Protein AF-A0A4Y2KU44-F1 (afdb_monomer_lite)

Structure (mmCIF, N/CA/C/O backbone):
data_AF-A0A4Y2KU44-F1
#
_entry.id   AF-A0A4Y2KU44-F1
#
loop_
_atom_site.group_PDB
_atom_site.id
_atom_site.type_symbol
_atom_site.label_atom_id
_atom_site.label_alt_id
_atom_site.label_comp_id
_atom_site.label_asym_id
_atom_site.label_entity_id
_atom_site.label_seq_id
_atom_site.pdbx_PDB_ins_code
_atom_site.Cartn_x
_atom_site.Cartn_y
_atom_site.Cartn_z
_atom_site.occupancy
_atom_site.B_iso_or_equiv
_atom_site.auth_seq_id
_atom_site.auth_comp_id
_atom_site.auth_asym_id
_atom_site.auth_atom_id
_atom_site.pdbx_PDB_model_num
ATOM 1 N N . MET A 1 1 ? -18.370 -4.868 35.406 1.00 41.78 1 MET A N 1
ATOM 2 C CA . MET A 1 1 ? -18.413 -5.218 33.966 1.00 41.78 1 MET A CA 1
ATOM 3 C C . MET A 1 1 ? -17.456 -4.402 33.071 1.00 41.78 1 MET A C 1
ATOM 5 O O . MET A 1 1 ? -17.444 -4.642 31.876 1.00 41.78 1 MET A O 1
ATOM 9 N N . ASN A 1 2 ? -16.572 -3.536 33.600 1.00 46.88 2 ASN A N 1
ATOM 10 C CA . ASN A 1 2 ? -15.714 -2.650 32.776 1.00 46.88 2 ASN A CA 1
ATOM 11 C C . ASN A 1 2 ? -14.265 -3.137 32.549 1.00 46.88 2 ASN A C 1
ATOM 13 O O . ASN A 1 2 ? -13.507 -2.497 31.827 1.00 46.88 2 ASN A O 1
ATOM 17 N N . LEU A 1 3 ? -13.860 -4.256 33.160 1.00 45.66 3 LEU A N 1
ATOM 18 C CA . LEU A 1 3 ? -12.485 -4.776 33.071 1.00 45.66 3 LEU A CA 1
ATOM 19 C C . LEU A 1 3 ? -12.209 -5.557 31.773 1.00 45.66 3 LEU A C 1
ATOM 21 O O . LEU A 1 3 ? -11.086 -5.539 31.280 1.00 45.66 3 LEU A O 1
ATOM 25 N N . SER A 1 4 ? -13.216 -6.218 31.195 1.00 46.31 4 SER A N 1
ATOM 26 C CA . SER A 1 4 ? -13.088 -6.925 29.910 1.00 46.31 4 SER A CA 1
ATOM 27 C C . SER A 1 4 ? -13.055 -5.961 28.720 1.00 46.31 4 SER A C 1
ATOM 29 O O . SER A 1 4 ? -12.270 -6.161 27.797 1.00 46.31 4 SER A O 1
ATOM 31 N N . LEU A 1 5 ? -13.851 -4.888 28.783 1.00 50.25 5 LEU A N 1
ATOM 32 C CA . LEU A 1 5 ? -13.902 -3.808 27.792 1.00 50.25 5 LEU A CA 1
ATOM 33 C C . LEU A 1 5 ? -12.606 -2.984 27.750 1.00 50.25 5 LEU A C 1
ATOM 35 O O . LEU A 1 5 ? -12.136 -2.646 26.668 1.00 50.25 5 LEU A O 1
ATOM 39 N N . SER A 1 6 ? -11.979 -2.702 28.901 1.00 55.62 6 SER A N 1
ATOM 40 C CA . SER A 1 6 ? -10.688 -2.001 28.911 1.00 55.62 6 SER A CA 1
ATOM 41 C C . SER A 1 6 ? -9.562 -2.883 28.370 1.00 55.62 6 SER A C 1
ATOM 43 O O . SER A 1 6 ? -8.733 -2.402 27.603 1.00 55.62 6 SER A O 1
ATOM 45 N N . ARG A 1 7 ? -9.555 -4.180 28.700 1.00 58.56 7 ARG A N 1
ATOM 46 C CA . ARG A 1 7 ? -8.535 -5.127 28.232 1.00 58.56 7 ARG A CA 1
ATOM 47 C C . ARG A 1 7 ? -8.616 -5.382 26.723 1.00 58.56 7 ARG A C 1
ATOM 49 O O . ARG A 1 7 ? -7.588 -5.298 26.059 1.00 58.56 7 ARG A O 1
ATOM 56 N N . SER A 1 8 ? -9.815 -5.571 26.164 1.00 60.41 8 SER A N 1
ATOM 57 C CA . SER A 1 8 ? -10.003 -5.731 24.711 1.00 60.41 8 SER A CA 1
ATOM 58 C C . SER A 1 8 ? -9.652 -4.461 23.921 1.00 60.41 8 SER A C 1
ATOM 60 O O . SER A 1 8 ? -9.054 -4.532 22.843 1.00 60.41 8 SER A O 1
ATOM 62 N N . GLN A 1 9 ? -9.957 -3.284 24.474 1.00 60.84 9 GLN A N 1
ATOM 63 C CA . GLN A 1 9 ? -9.602 -1.998 23.874 1.00 60.84 9 GLN A CA 1
ATOM 64 C C . GLN A 1 9 ? -8.086 -1.730 23.948 1.00 60.84 9 GLN A C 1
ATOM 66 O O . GLN A 1 9 ? -7.498 -1.239 22.982 1.00 60.84 9 GLN A O 1
ATOM 71 N N . ILE A 1 10 ? -7.421 -2.108 25.047 1.00 62.66 10 ILE A N 1
ATOM 72 C CA . ILE A 1 10 ? -5.958 -2.043 25.189 1.00 62.66 10 ILE A CA 1
ATOM 73 C C . ILE A 1 10 ? -5.275 -2.961 24.165 1.00 62.66 10 ILE A C 1
ATOM 75 O O . ILE A 1 10 ? -4.409 -2.485 23.427 1.00 62.66 10 ILE A O 1
ATOM 79 N N . ASP A 1 11 ? -5.706 -4.216 24.031 1.00 72.12 11 ASP A N 1
ATOM 80 C CA . ASP A 1 11 ? -5.105 -5.169 23.086 1.00 72.12 11 ASP A CA 1
ATOM 81 C C . ASP A 1 11 ? -5.257 -4.716 21.625 1.00 72.12 11 ASP A C 1
ATOM 83 O O . ASP A 1 11 ? -4.292 -4.749 20.857 1.00 72.12 11 ASP A O 1
ATOM 87 N N . SER A 1 12 ? -6.422 -4.174 21.257 1.00 72.88 12 SER A N 1
ATOM 88 C CA . SER A 1 12 ? -6.674 -3.649 19.906 1.00 72.88 12 SER A CA 1
ATOM 89 C C . SER A 1 12 ? -5.776 -2.450 19.572 1.00 72.88 12 SER A C 1
ATOM 91 O O . SER A 1 12 ? -5.206 -2.369 18.483 1.00 72.88 12 SER A O 1
ATOM 93 N N . THR A 1 13 ? -5.577 -1.525 20.520 1.00 74.81 13 THR A N 1
ATOM 94 C CA . THR A 1 13 ? -4.678 -0.374 20.305 1.00 74.81 13 THR A CA 1
ATOM 95 C C . THR A 1 13 ? -3.207 -0.781 20.206 1.00 74.81 13 THR A C 1
ATOM 97 O O . THR A 1 13 ? -2.457 -0.189 19.425 1.00 74.81 13 THR A O 1
ATOM 100 N N . ILE A 1 14 ? -2.780 -1.801 20.958 1.00 81.50 14 ILE A N 1
ATOM 101 C CA . ILE A 1 14 ? -1.426 -2.364 20.870 1.00 81.50 14 ILE A CA 1
ATOM 102 C C . ILE A 1 14 ? -1.227 -3.054 19.519 1.00 81.50 14 ILE A C 1
ATOM 104 O O . ILE A 1 14 ? -0.196 -2.843 18.875 1.00 81.50 14 ILE A O 1
ATOM 108 N N . LEU A 1 15 ? -2.209 -3.834 19.063 1.00 81.75 15 LEU A N 1
ATOM 109 C CA . LEU A 1 15 ? -2.167 -4.495 17.762 1.00 81.75 15 LEU A CA 1
ATOM 110 C C . LEU A 1 15 ? -2.049 -3.471 16.627 1.00 81.75 15 LEU A C 1
ATOM 112 O O . LEU A 1 15 ? -1.162 -3.598 15.784 1.00 81.75 15 LEU A O 1
ATOM 116 N N . MET A 1 16 ? -2.855 -2.404 16.649 1.00 79.38 16 MET A N 1
ATOM 117 C CA . MET A 1 16 ? -2.793 -1.357 15.621 1.00 79.38 16 MET A CA 1
ATOM 118 C C . MET A 1 16 ? -1.467 -0.591 15.639 1.00 79.38 16 MET A C 1
ATOM 120 O O . MET A 1 16 ? -0.912 -0.299 14.582 1.00 79.38 16 MET A O 1
ATOM 124 N N . LYS A 1 17 ? -0.896 -0.331 16.824 1.00 83.12 17 LYS A N 1
ATOM 125 C CA . LYS A 1 17 ? 0.462 0.228 16.959 1.00 83.12 17 LYS A CA 1
ATOM 126 C C . LYS A 1 17 ? 1.518 -0.663 16.306 1.00 83.12 17 LYS A C 1
ATOM 128 O O . LYS A 1 17 ? 2.392 -0.162 15.599 1.00 83.12 17 LYS A O 1
ATOM 133 N N . ARG A 1 18 ? 1.451 -1.977 16.544 1.00 86.81 18 ARG A N 1
ATOM 134 C CA . ARG A 1 18 ? 2.385 -2.948 15.952 1.00 86.81 18 ARG A CA 1
ATOM 135 C C . ARG A 1 18 ? 2.244 -3.000 14.438 1.00 86.81 18 ARG A C 1
ATOM 137 O O . ARG A 1 18 ? 3.259 -2.966 13.749 1.00 86.81 18 ARG A O 1
ATOM 144 N N . PHE A 1 19 ? 1.012 -3.022 13.937 1.00 85.44 19 PHE A N 1
ATOM 145 C CA . PHE A 1 19 ? 0.745 -3.045 12.505 1.00 85.44 19 PHE A CA 1
ATOM 146 C C . PHE A 1 19 ? 1.262 -1.781 11.811 1.00 85.44 19 PHE A C 1
ATOM 148 O O . PHE A 1 19 ? 1.982 -1.883 10.824 1.00 85.44 19 PHE A O 1
ATOM 155 N N . LEU A 1 20 ? 0.993 -0.593 12.365 1.00 85.44 20 LEU A N 1
ATOM 156 C CA . LEU A 1 20 ? 1.510 0.660 11.810 1.00 85.44 20 LEU A CA 1
ATOM 157 C C . LEU A 1 20 ? 3.046 0.687 11.794 1.00 85.44 20 LEU A C 1
ATOM 159 O O . LEU A 1 20 ? 3.644 1.083 10.796 1.00 85.44 20 LEU A O 1
ATOM 163 N N . LYS A 1 21 ? 3.691 0.226 12.873 1.00 87.88 21 LYS A N 1
ATOM 164 C CA . LYS A 1 21 ? 5.155 0.134 12.943 1.00 87.88 21 LYS A CA 1
ATOM 165 C C . LYS A 1 21 ? 5.715 -0.842 11.905 1.00 87.88 21 LYS A C 1
ATOM 167 O O . LYS A 1 21 ? 6.750 -0.564 11.311 1.00 87.88 21 LYS A O 1
ATOM 172 N N . LEU A 1 22 ? 5.054 -1.979 11.692 1.00 87.38 22 LEU A N 1
ATOM 173 C CA . LEU A 1 22 ? 5.439 -2.946 10.663 1.00 87.38 22 LEU A CA 1
ATOM 174 C C . LEU A 1 22 ? 5.313 -2.335 9.266 1.00 87.38 22 LEU A C 1
ATOM 176 O O . LEU A 1 22 ? 6.254 -2.388 8.486 1.00 87.38 22 LEU A O 1
ATOM 180 N N . GLN A 1 23 ? 4.184 -1.696 8.988 1.00 85.56 23 GLN A N 1
ATOM 181 C CA . GLN A 1 23 ? 3.915 -1.034 7.720 1.00 85.56 23 GLN A CA 1
ATOM 182 C C . GLN A 1 23 ? 4.960 0.052 7.407 1.00 85.56 23 GLN A C 1
ATOM 184 O O . GLN A 1 23 ? 5.493 0.086 6.306 1.00 85.56 23 GLN A O 1
ATOM 189 N N . GLN A 1 24 ? 5.329 0.887 8.386 1.00 86.50 24 GLN A N 1
ATOM 190 C CA . GLN A 1 24 ? 6.406 1.875 8.227 1.00 86.50 24 GLN A CA 1
ATOM 191 C C . GLN A 1 24 ? 7.768 1.231 7.946 1.00 86.50 24 GLN A C 1
ATOM 193 O O . GLN A 1 24 ? 8.559 1.775 7.184 1.00 86.50 24 GLN A O 1
ATOM 198 N N . ARG A 1 25 ? 8.053 0.070 8.549 1.00 87.00 25 ARG A N 1
ATOM 199 C CA . ARG A 1 25 ? 9.283 -0.676 8.256 1.00 87.00 25 ARG A CA 1
ATOM 200 C C . ARG A 1 25 ? 9.289 -1.209 6.829 1.00 87.00 25 ARG A C 1
ATOM 202 O O . ARG A 1 25 ? 10.331 -1.115 6.203 1.00 87.00 25 ARG A O 1
ATOM 209 N N . ILE A 1 26 ? 8.158 -1.721 6.336 1.00 84.19 26 ILE A N 1
ATOM 210 C CA . ILE A 1 26 ? 8.006 -2.204 4.952 1.00 84.19 26 ILE A CA 1
ATOM 211 C C . ILE A 1 26 ? 8.164 -1.047 3.956 1.00 84.19 26 ILE A C 1
ATOM 213 O O . ILE A 1 26 ? 8.853 -1.183 2.952 1.00 84.19 26 ILE A O 1
ATOM 217 N N . GLU A 1 27 ? 7.575 0.110 4.255 1.00 83.12 27 GLU A N 1
ATOM 218 C CA . GLU A 1 27 ? 7.650 1.294 3.391 1.00 83.12 27 GLU A CA 1
ATOM 219 C C . GLU A 1 27 ? 9.048 1.912 3.309 1.00 83.12 27 GLU A C 1
ATOM 221 O O . GLU A 1 27 ? 9.402 2.476 2.277 1.00 83.12 27 GLU A O 1
ATOM 226 N N . ASN A 1 28 ? 9.849 1.763 4.366 1.00 84.94 28 ASN A N 1
ATOM 227 C CA . ASN A 1 28 ? 11.228 2.246 4.420 1.00 84.94 28 ASN A CA 1
ATOM 228 C C . ASN A 1 28 ? 12.264 1.176 4.035 1.00 84.94 28 ASN A C 1
ATOM 230 O O . ASN A 1 28 ? 13.450 1.356 4.316 1.00 84.94 28 ASN A O 1
ATOM 234 N N . LEU A 1 29 ? 11.853 0.056 3.428 1.00 81.31 29 LEU A N 1
ATOM 235 C CA . LEU A 1 29 ? 12.810 -0.918 2.909 1.00 81.31 29 LEU A CA 1
ATOM 236 C C . LEU A 1 29 ? 13.595 -0.323 1.735 1.00 81.31 29 LEU A C 1
ATOM 238 O O . LEU A 1 29 ? 13.046 0.319 0.837 1.00 81.31 29 LEU A O 1
ATOM 242 N N . THR A 1 30 ? 14.899 -0.568 1.756 1.00 81.31 30 THR A N 1
ATOM 243 C CA . THR A 1 30 ? 15.844 -0.205 0.702 1.00 81.31 30 THR A CA 1
ATOM 244 C C . THR A 1 30 ? 16.371 -1.482 0.073 1.00 81.31 30 THR A C 1
ATOM 246 O O . THR A 1 30 ? 16.852 -2.356 0.797 1.00 81.31 30 THR A O 1
ATOM 249 N N . ALA A 1 31 ? 16.335 -1.574 -1.250 1.00 79.56 31 ALA A N 1
ATOM 250 C CA . ALA A 1 31 ? 16.985 -2.640 -1.998 1.00 79.56 31 ALA A CA 1
ATOM 251 C C . ALA A 1 31 ? 18.149 -2.060 -2.805 1.00 79.56 31 ALA A C 1
ATOM 253 O O . ALA A 1 31 ? 18.024 -1.000 -3.419 1.00 79.56 31 ALA A O 1
ATOM 254 N N . GLY A 1 32 ? 19.290 -2.745 -2.787 1.00 76.25 32 GLY A N 1
ATOM 255 C CA . GLY A 1 32 ? 20.417 -2.409 -3.650 1.00 76.25 32 GLY A CA 1
ATOM 256 C C . GLY A 1 32 ? 20.161 -2.923 -5.063 1.00 76.25 32 GLY A C 1
ATOM 257 O O . GLY A 1 32 ? 19.904 -4.110 -5.242 1.00 76.25 32 GLY A O 1
ATOM 258 N N . PHE A 1 33 ? 20.223 -2.039 -6.054 1.00 76.00 33 PHE A N 1
ATOM 259 C CA . PHE A 1 33 ? 20.109 -2.391 -7.463 1.00 76.00 33 PHE A CA 1
ATOM 260 C C . PHE A 1 33 ? 21.072 -1.540 -8.295 1.00 76.00 33 PHE A C 1
ATOM 262 O O . PHE A 1 33 ? 20.951 -0.314 -8.304 1.00 76.00 33 PHE A O 1
ATOM 269 N N . ASP A 1 34 ? 21.996 -2.194 -9.007 1.00 69.00 34 ASP A N 1
ATOM 270 C CA . ASP A 1 34 ? 22.929 -1.558 -9.957 1.00 69.00 34 ASP A CA 1
ATOM 271 C C . ASP A 1 34 ? 23.694 -0.374 -9.323 1.00 69.00 34 ASP A C 1
ATOM 273 O O . ASP A 1 34 ? 23.552 0.778 -9.730 1.00 69.00 34 ASP A O 1
ATOM 277 N N . ASP A 1 35 ? 24.383 -0.653 -8.206 1.00 76.50 35 ASP A N 1
ATOM 278 C CA . ASP A 1 35 ? 25.109 0.300 -7.341 1.00 76.50 35 ASP A CA 1
ATOM 279 C C . ASP A 1 35 ? 24.282 1.468 -6.761 1.00 76.50 35 ASP A C 1
ATOM 281 O O . ASP A 1 35 ? 24.810 2.344 -6.072 1.00 76.50 35 ASP A O 1
ATOM 285 N N . SER A 1 36 ? 22.962 1.458 -6.961 1.00 77.12 36 SER A N 1
ATOM 286 C CA . SER A 1 36 ? 22.030 2.444 -6.419 1.00 77.12 36 SER A CA 1
ATOM 287 C C . SER A 1 36 ? 21.126 1.843 -5.342 1.00 77.12 36 SER A C 1
ATOM 289 O O . SER A 1 36 ? 20.635 0.718 -5.452 1.00 77.12 36 SER A O 1
ATOM 291 N N . LEU A 1 37 ? 20.883 2.602 -4.273 1.00 81.06 37 LEU A N 1
ATOM 292 C CA . LEU A 1 37 ? 19.863 2.257 -3.285 1.00 81.06 37 LEU A CA 1
ATOM 293 C C . LEU A 1 37 ? 18.499 2.681 -3.828 1.00 81.06 37 LEU A C 1
ATOM 295 O O . LEU A 1 37 ? 18.249 3.869 -4.013 1.00 81.06 37 LEU A O 1
ATOM 299 N N . THR A 1 38 ? 17.622 1.711 -4.067 1.00 82.69 38 THR A N 1
ATOM 300 C CA . THR A 1 38 ? 16.243 1.933 -4.508 1.00 82.69 38 THR A CA 1
ATOM 301 C C . THR A 1 38 ? 15.300 1.763 -3.321 1.00 82.69 38 THR A C 1
ATOM 303 O O . THR A 1 38 ? 15.353 0.753 -2.615 1.00 82.69 38 THR A O 1
ATOM 306 N N . GLN A 1 39 ? 14.428 2.742 -3.089 1.00 85.38 39 GLN A N 1
ATOM 307 C CA . GLN A 1 39 ? 13.360 2.658 -2.093 1.00 85.38 39 GLN A CA 1
ATOM 308 C C . GLN A 1 39 ? 12.014 2.383 -2.751 1.00 85.38 39 GLN A C 1
ATOM 310 O O . GLN A 1 39 ? 11.796 2.657 -3.933 1.00 85.38 39 GLN A O 1
ATOM 315 N N . LEU A 1 40 ? 11.053 1.938 -1.941 1.00 86.75 40 LEU A N 1
ATOM 316 C CA . LEU A 1 40 ? 9.669 1.780 -2.380 1.00 86.75 40 LEU A CA 1
ATOM 317 C C . LEU A 1 40 ? 9.110 3.061 -3.030 1.00 86.75 40 LEU A C 1
ATOM 319 O O . LEU A 1 40 ? 8.363 2.993 -4.005 1.00 86.75 40 LEU A O 1
ATOM 323 N N . LYS A 1 41 ? 9.514 4.234 -2.529 1.00 86.00 41 LYS A N 1
ATOM 324 C CA . LYS A 1 41 ? 9.100 5.552 -3.035 1.00 86.00 41 LYS A CA 1
ATOM 325 C C . LYS A 1 41 ? 9.533 5.835 -4.482 1.00 86.00 41 LYS A C 1
ATOM 327 O O . LYS A 1 41 ? 8.876 6.614 -5.180 1.00 86.00 41 LYS A O 1
ATOM 332 N N . ASP A 1 42 ? 10.600 5.187 -4.941 1.00 87.12 42 ASP A N 1
ATOM 333 C CA . ASP A 1 42 ? 11.142 5.383 -6.287 1.00 87.12 42 ASP A CA 1
ATOM 334 C C . ASP A 1 42 ? 10.365 4.582 -7.339 1.00 87.12 42 ASP A C 1
ATOM 336 O O . ASP A 1 42 ? 10.250 5.011 -8.487 1.00 87.12 42 ASP A O 1
ATOM 340 N N . ILE A 1 43 ? 9.788 3.446 -6.936 1.00 88.38 43 ILE A N 1
ATOM 341 C CA . ILE A 1 43 ? 9.096 2.499 -7.825 1.00 88.38 43 ILE A CA 1
ATOM 342 C C . ILE A 1 43 ? 7.564 2.566 -7.725 1.00 88.38 43 ILE A C 1
ATOM 344 O O . ILE A 1 43 ? 6.859 2.162 -8.652 1.00 88.38 43 ILE A O 1
ATOM 348 N N . CYS A 1 44 ? 7.027 3.065 -6.609 1.00 91.56 44 CYS A N 1
ATOM 349 C CA . CYS A 1 44 ? 5.588 3.121 -6.372 1.00 91.56 44 CYS A CA 1
ATOM 350 C C . CYS A 1 44 ? 4.870 4.106 -7.309 1.00 91.56 44 CYS A C 1
ATOM 352 O O . CYS A 1 44 ? 5.430 5.104 -7.773 1.00 91.56 44 CYS A O 1
ATOM 354 N N . LEU A 1 45 ? 3.576 3.871 -7.525 1.00 93.06 45 LEU A N 1
ATOM 355 C CA . LEU A 1 45 ? 2.713 4.823 -8.216 1.00 93.06 45 LEU A CA 1
ATOM 356 C C . LEU A 1 45 ? 2.444 6.045 -7.322 1.00 93.06 45 LEU A C 1
ATOM 358 O O . LEU A 1 45 ? 1.930 5.906 -6.212 1.00 93.06 45 LEU A O 1
ATOM 362 N N . SER A 1 46 ? 2.737 7.247 -7.823 1.00 94.81 46 S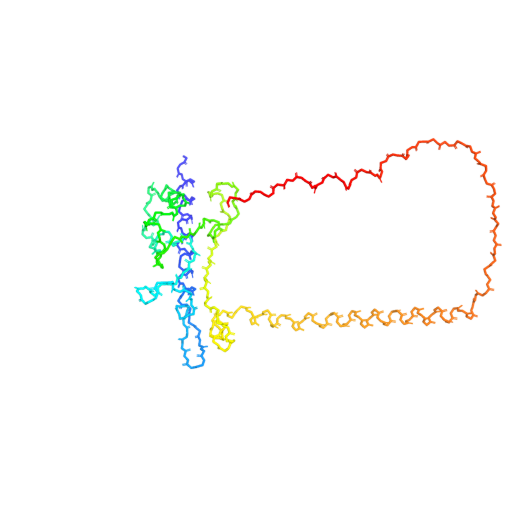ER A N 1
ATOM 363 C CA . SER A 1 46 ? 2.442 8.522 -7.156 1.00 94.81 46 SER A CA 1
ATOM 364 C C . SER A 1 46 ? 1.664 9.439 -8.115 1.00 94.81 46 SER A C 1
ATOM 366 O O . SER A 1 46 ? 2.261 10.015 -9.026 1.00 94.81 46 SER A O 1
ATOM 368 N N . PRO A 1 47 ? 0.329 9.550 -7.969 1.00 92.69 47 PRO A N 1
ATOM 369 C CA . PRO A 1 47 ? -0.544 10.147 -8.985 1.00 92.69 47 PRO A CA 1
ATOM 370 C C . PRO A 1 47 ? -0.411 11.669 -9.104 1.00 92.69 47 PRO A C 1
ATOM 372 O O . PRO A 1 47 ? -0.745 12.236 -10.137 1.00 92.69 47 PRO A O 1
ATOM 375 N N . LEU A 1 48 ? 0.069 12.332 -8.052 1.00 92.62 48 LEU A N 1
ATOM 376 C CA . LEU A 1 48 ? 0.174 13.789 -7.975 1.00 92.62 48 LEU A CA 1
ATOM 377 C C . LEU A 1 48 ? 1.615 14.289 -8.130 1.00 92.62 48 LEU A C 1
ATOM 379 O O . LEU A 1 48 ? 1.899 15.450 -7.838 1.00 92.62 48 LEU A O 1
ATOM 383 N N . ARG A 1 49 ? 2.548 13.441 -8.572 1.00 92.06 49 ARG A N 1
ATOM 384 C CA . ARG A 1 49 ? 3.929 13.863 -8.828 1.00 92.06 49 ARG A CA 1
ATOM 385 C C . ARG A 1 49 ? 3.942 14.932 -9.941 1.00 92.06 49 ARG A C 1
ATOM 387 O O . ARG A 1 49 ? 3.278 14.728 -10.955 1.00 92.06 49 ARG A O 1
ATOM 394 N N . PRO A 1 50 ? 4.683 16.052 -9.794 1.00 92.00 50 PRO A N 1
ATOM 395 C CA . PRO A 1 50 ? 5.656 16.377 -8.740 1.00 92.00 50 PRO A CA 1
ATOM 396 C C . PRO A 1 50 ? 5.092 17.103 -7.505 1.00 92.00 50 PRO A C 1
ATOM 398 O O . PRO A 1 50 ? 5.829 17.291 -6.543 1.00 92.00 50 PRO A O 1
ATOM 401 N N . LEU A 1 51 ? 3.819 17.508 -7.507 1.00 93.00 51 LEU A N 1
ATOM 402 C CA . LEU A 1 51 ? 3.197 18.266 -6.408 1.00 93.00 51 LEU A CA 1
ATOM 403 C C . LEU A 1 51 ? 3.177 17.484 -5.091 1.00 93.00 51 LEU A C 1
ATOM 405 O O . LEU A 1 51 ? 3.291 18.063 -4.015 1.00 93.00 51 LEU A O 1
ATOM 409 N N . ASN A 1 52 ? 3.038 16.164 -5.182 1.00 92.31 52 ASN A N 1
ATOM 410 C CA . ASN A 1 52 ? 3.125 15.259 -4.053 1.00 92.31 52 ASN A CA 1
ATOM 411 C C . ASN A 1 52 ? 3.911 14.009 -4.461 1.00 92.31 52 ASN A C 1
ATOM 413 O O . ASN A 1 52 ? 3.705 13.460 -5.540 1.00 92.31 52 ASN A O 1
ATOM 417 N N . THR A 1 53 ? 4.828 13.575 -3.599 1.00 91.50 53 THR A N 1
ATOM 418 C CA . THR A 1 53 ? 5.685 12.402 -3.834 1.00 91.50 53 THR A CA 1
ATOM 419 C C . THR A 1 53 ? 5.233 11.172 -3.054 1.00 91.50 53 THR A C 1
ATOM 421 O O . THR A 1 53 ? 5.875 10.128 -3.146 1.00 91.50 53 THR A O 1
ATOM 424 N N . GLU A 1 54 ? 4.145 11.276 -2.292 1.00 93.00 54 GLU A N 1
ATOM 425 C CA . GLU A 1 54 ? 3.564 10.159 -1.556 1.00 93.00 54 GLU A CA 1
ATOM 426 C C . GLU A 1 54 ? 3.046 9.070 -2.508 1.00 93.00 54 GLU A C 1
ATOM 428 O O . GLU A 1 54 ? 2.439 9.345 -3.549 1.00 93.00 54 GLU A O 1
ATOM 433 N N . CYS A 1 55 ? 3.291 7.816 -2.135 1.00 92.06 55 CYS A N 1
ATOM 434 C CA . CYS A 1 55 ? 2.839 6.639 -2.867 1.00 92.06 55 CYS A CA 1
ATOM 435 C C . CYS A 1 55 ? 1.336 6.404 -2.666 1.00 92.06 55 CYS A C 1
ATOM 437 O O . CYS A 1 55 ? 0.818 6.585 -1.560 1.00 92.06 55 CYS A O 1
ATOM 439 N N . ALA A 1 56 ? 0.655 5.893 -3.693 1.00 92.75 56 ALA A N 1
ATOM 440 C CA . ALA A 1 56 ? -0.759 5.513 -3.666 1.00 92.75 56 ALA A CA 1
ATOM 441 C C . ALA A 1 56 ? -1.039 4.227 -2.857 1.00 92.75 56 ALA A C 1
ATOM 443 O O . ALA A 1 56 ? -1.697 3.306 -3.331 1.00 92.75 56 ALA A O 1
ATOM 444 N N . ILE A 1 57 ? -0.525 4.147 -1.628 1.00 91.00 57 ILE A N 1
ATOM 445 C CA . ILE A 1 57 ? -0.648 2.976 -0.752 1.00 91.00 57 ILE A CA 1
ATOM 446 C C . ILE A 1 57 ? -2.052 2.933 -0.153 1.00 91.00 57 ILE A C 1
ATOM 448 O O . ILE A 1 57 ? -2.452 3.830 0.597 1.00 91.00 57 ILE A O 1
ATOM 452 N N . GLN A 1 58 ? -2.775 1.856 -0.439 1.00 90.38 58 GLN A N 1
ATOM 453 C CA . GLN A 1 58 ? -4.094 1.580 0.114 1.00 90.38 58 GLN A CA 1
ATOM 454 C C . GLN A 1 58 ? -3.923 0.762 1.393 1.00 90.38 58 GLN A C 1
ATOM 456 O O . GLN A 1 58 ? -3.430 -0.362 1.381 1.00 90.38 58 GLN A O 1
ATOM 461 N N . ARG A 1 59 ? -4.276 1.369 2.523 1.00 89.50 59 ARG A N 1
ATOM 462 C CA . ARG A 1 59 ? -4.079 0.815 3.867 1.00 89.50 59 ARG A CA 1
ATOM 463 C C . ARG A 1 59 ? -5.086 1.426 4.822 1.00 89.50 59 ARG A C 1
ATOM 465 O O . ARG A 1 59 ? -5.475 2.581 4.652 1.00 89.50 59 ARG A O 1
ATOM 472 N N . LEU A 1 60 ? -5.429 0.699 5.882 1.00 85.56 60 LEU A N 1
ATOM 473 C CA . LEU A 1 60 ? -6.385 1.173 6.884 1.00 85.56 60 LEU A CA 1
ATOM 474 C C . LEU A 1 60 ? -5.977 2.520 7.506 1.00 85.56 60 LEU A C 1
ATOM 476 O O . LEU A 1 60 ? -6.798 3.415 7.692 1.00 85.56 60 LEU A O 1
ATOM 480 N N . PHE A 1 61 ? -4.682 2.688 7.780 1.00 85.62 61 PHE A N 1
ATOM 481 C CA . PHE A 1 61 ? -4.133 3.909 8.376 1.00 85.62 61 PHE A CA 1
ATOM 482 C C . PHE A 1 61 ? -4.085 5.099 7.408 1.00 85.62 61 PHE A C 1
ATOM 484 O O . PHE A 1 61 ? -3.885 6.233 7.847 1.00 85.62 61 PHE A O 1
ATOM 491 N N . GLY A 1 62 ? -4.332 4.870 6.114 1.00 87.94 62 GLY A N 1
ATOM 492 C CA . GLY A 1 62 ? -4.390 5.919 5.103 1.00 87.94 62 GLY A CA 1
ATOM 493 C C . GLY A 1 62 ? -5.526 6.907 5.367 1.00 87.94 62 GLY A C 1
ATOM 494 O O . GLY A 1 62 ? -5.304 8.107 5.243 1.00 87.94 62 GLY A O 1
ATOM 495 N N . TYR A 1 63 ? -6.677 6.443 5.874 1.00 83.69 63 TYR A N 1
ATOM 496 C CA . TYR A 1 63 ? -7.787 7.316 6.296 1.00 83.69 63 TYR A CA 1
ATOM 497 C C . TYR A 1 63 ? -7.396 8.324 7.388 1.00 83.69 63 TYR A C 1
ATOM 499 O O . TYR A 1 63 ? -8.008 9.380 7.515 1.00 83.69 63 TYR A O 1
ATOM 507 N N . PHE A 1 64 ? -6.355 8.007 8.161 1.00 83.44 64 PHE A N 1
ATOM 508 C CA . PHE A 1 64 ? -5.820 8.839 9.239 1.00 83.44 64 PHE A CA 1
ATOM 509 C C . PHE A 1 64 ? -4.523 9.548 8.838 1.00 83.44 64 PHE A C 1
ATOM 511 O O . PHE A 1 64 ? -3.768 10.000 9.703 1.00 83.44 64 PHE A O 1
ATOM 518 N N . GLN A 1 65 ? -4.220 9.608 7.536 1.00 85.12 65 GLN A N 1
ATOM 519 C CA . GLN A 1 65 ? -2.985 10.182 6.997 1.00 85.12 65 GLN A CA 1
ATOM 520 C C . GLN A 1 65 ? -1.727 9.589 7.655 1.00 85.12 65 GLN A C 1
ATOM 522 O O . GLN A 1 65 ? -0.736 10.287 7.865 1.00 85.12 65 GLN A O 1
ATOM 527 N N . ASN A 1 66 ? -1.792 8.310 8.043 1.00 83.38 66 ASN A N 1
ATOM 528 C CA . ASN A 1 66 ? -0.771 7.587 8.808 1.00 83.38 66 ASN A CA 1
ATOM 529 C C . ASN A 1 66 ? -0.375 8.217 10.152 1.00 83.38 66 ASN A C 1
ATOM 531 O O . ASN A 1 66 ? 0.673 7.881 10.705 1.00 83.38 66 ASN A O 1
ATOM 535 N N . LYS A 1 67 ? -1.191 9.116 10.708 1.00 79.88 67 LYS A N 1
ATOM 536 C CA . LYS A 1 67 ? -0.932 9.732 12.010 1.00 79.88 67 LYS A CA 1
ATOM 537 C C . LYS A 1 67 ? -1.607 8.924 13.102 1.00 79.88 67 LYS A C 1
ATOM 539 O O . LYS A 1 67 ? -2.826 8.951 13.255 1.00 79.88 67 LYS A O 1
ATOM 544 N N . ILE A 1 68 ? -0.795 8.244 13.909 1.00 76.12 68 ILE A N 1
ATOM 545 C CA . ILE A 1 68 ? -1.295 7.404 15.002 1.00 76.12 68 ILE A CA 1
ATOM 546 C C . ILE A 1 68 ? -2.070 8.199 16.060 1.00 76.12 68 ILE A C 1
ATOM 548 O O . ILE A 1 68 ? -2.995 7.685 16.680 1.00 76.12 68 ILE A O 1
ATOM 552 N N . GLU A 1 69 ? -1.732 9.473 16.237 1.00 75.06 69 GLU A N 1
ATOM 553 C CA . GLU A 1 69 ? -2.390 10.372 17.187 1.00 75.06 69 GLU A CA 1
ATOM 554 C C . GLU A 1 69 ? -3.876 10.561 16.862 1.00 75.06 69 GLU A C 1
ATOM 556 O O . GLU A 1 69 ? -4.706 10.571 17.768 1.00 75.06 69 GLU A O 1
ATOM 561 N N . ARG A 1 70 ? -4.232 10.607 15.568 1.00 70.25 70 ARG A N 1
ATOM 562 C CA . ARG A 1 70 ? -5.631 10.707 15.115 1.00 70.25 70 ARG A CA 1
ATOM 563 C C . ARG A 1 70 ? -6.432 9.440 15.411 1.00 70.25 70 ARG A C 1
ATOM 565 O O . ARG A 1 70 ? -7.649 9.506 15.534 1.00 70.25 70 ARG A O 1
ATOM 572 N N . PHE A 1 71 ? -5.751 8.304 15.548 1.00 67.62 71 PHE A N 1
ATOM 573 C CA . PHE A 1 71 ? -6.359 7.022 15.889 1.00 67.62 71 PHE A CA 1
ATOM 574 C C . PHE A 1 71 ? -6.541 6.837 17.408 1.00 67.62 71 PHE A C 1
ATOM 576 O O . PHE A 1 71 ? -7.500 6.210 17.844 1.00 67.62 71 PHE A O 1
ATOM 583 N N . LEU A 1 72 ? -5.641 7.380 18.234 1.00 67.12 72 LEU A N 1
ATOM 584 C CA . LEU A 1 72 ? -5.562 7.082 19.674 1.00 67.12 72 LEU A CA 1
ATOM 585 C C . LEU A 1 72 ? -6.426 7.969 20.584 1.00 67.12 72 LEU A C 1
ATOM 587 O O . LEU A 1 72 ? -6.320 7.844 21.808 1.00 67.12 72 LEU A O 1
ATOM 591 N N . ASN A 1 73 ? -7.280 8.839 20.040 1.00 68.81 73 ASN A N 1
ATOM 592 C CA . ASN A 1 73 ? -8.184 9.628 20.873 1.00 68.81 73 ASN A CA 1
ATOM 593 C C . ASN A 1 73 ? -9.239 8.702 21.519 1.00 68.81 73 ASN A C 1
ATOM 595 O O . ASN A 1 73 ? -10.142 8.186 20.856 1.00 68.81 73 ASN A O 1
ATOM 599 N N . LYS A 1 74 ? -9.046 8.408 22.812 1.00 55.12 74 LYS A N 1
ATOM 600 C CA . LYS A 1 74 ? -9.563 7.208 23.499 1.00 55.12 74 LYS A CA 1
ATOM 601 C C . LYS A 1 74 ? -11.087 7.117 23.607 1.00 55.12 74 LYS A C 1
ATOM 603 O O . LYS A 1 74 ? -11.588 6.017 23.831 1.00 55.12 74 LYS A O 1
ATOM 608 N N . THR A 1 75 ? -11.813 8.221 23.473 1.00 59.97 75 THR A N 1
ATOM 609 C CA . THR A 1 75 ? -13.261 8.253 23.723 1.00 59.97 75 THR A CA 1
ATOM 610 C C . THR A 1 75 ? -14.106 7.920 22.494 1.00 59.97 75 THR A C 1
ATOM 612 O O . THR A 1 75 ? -15.228 7.461 22.661 1.00 59.97 75 THR A O 1
ATOM 615 N N . GLU A 1 76 ? -13.579 8.060 21.270 1.00 66.81 76 GLU A N 1
ATOM 616 C CA . GLU A 1 76 ? -14.397 7.959 20.046 1.00 66.81 76 GLU A CA 1
ATOM 617 C C . GLU A 1 76 ? -13.698 7.293 18.848 1.00 66.81 76 GLU A C 1
ATOM 619 O O . GLU A 1 76 ? -14.173 7.412 17.719 1.00 66.81 76 GLU A O 1
ATOM 624 N N . TYR A 1 77 ? -12.595 6.557 19.041 1.00 69.88 77 TYR A N 1
ATOM 625 C CA . TYR A 1 77 ? -11.861 5.963 17.910 1.00 69.88 77 TYR A CA 1
ATOM 626 C C . TYR A 1 77 ? -12.759 5.103 16.998 1.00 69.88 77 TYR A C 1
ATOM 628 O O . TYR A 1 77 ? -12.672 5.216 15.781 1.00 69.88 77 TYR A O 1
ATOM 636 N N . LEU A 1 78 ? -13.669 4.309 17.577 1.00 71.44 78 LEU A N 1
ATOM 637 C CA . LEU A 1 78 ? -14.638 3.471 16.857 1.00 71.44 78 LEU A CA 1
ATOM 638 C C . LEU A 1 78 ? -15.636 4.301 16.048 1.00 71.44 78 LEU A C 1
ATOM 640 O O . LEU A 1 78 ? -15.931 3.971 14.902 1.00 71.44 78 LEU A O 1
ATOM 644 N N . PHE A 1 79 ? -16.146 5.388 16.630 1.00 75.19 79 PHE A N 1
ATOM 645 C CA . PHE A 1 79 ? -17.064 6.292 15.942 1.00 75.19 79 PHE A CA 1
ATOM 646 C C . PHE A 1 79 ? -16.356 6.991 14.783 1.00 75.19 79 PHE A C 1
ATOM 648 O O . PHE A 1 79 ? -16.867 7.041 13.664 1.00 75.19 79 PHE A O 1
ATOM 655 N N . HIS A 1 80 ? -15.133 7.460 15.028 1.00 72.75 80 HIS A N 1
ATOM 656 C CA . HIS A 1 80 ? -14.340 8.130 14.018 1.00 72.75 80 HIS A CA 1
ATOM 657 C C . HIS A 1 80 ? -13.962 7.176 12.882 1.00 72.75 80 HIS A C 1
ATOM 659 O O . HIS A 1 80 ? -14.096 7.538 11.716 1.00 72.75 80 HIS A O 1
ATOM 665 N N . PHE A 1 81 ? -13.574 5.948 13.227 1.00 76.12 81 PHE A N 1
ATOM 666 C CA . PHE A 1 81 ? -13.290 4.856 12.306 1.00 76.12 81 PHE A CA 1
ATOM 667 C C . PHE A 1 81 ? -14.499 4.532 11.427 1.00 76.12 81 PHE A C 1
ATOM 669 O O . PHE A 1 81 ? -14.397 4.620 10.208 1.00 76.12 81 PHE A O 1
ATOM 676 N N . LYS A 1 82 ? -15.673 4.279 12.020 1.00 77.69 82 LYS A N 1
ATOM 677 C CA . LYS A 1 82 ? -16.918 4.049 11.269 1.00 77.69 82 LYS A CA 1
ATOM 678 C C . LYS A 1 82 ? -17.254 5.218 10.349 1.00 77.69 82 LYS A C 1
ATOM 680 O O . LYS A 1 82 ? -17.618 5.002 9.198 1.00 77.69 82 LYS A O 1
ATOM 685 N N . ARG A 1 83 ? -17.074 6.457 10.814 1.00 76.00 83 ARG A N 1
ATOM 686 C CA . ARG A 1 83 ? -17.299 7.655 9.997 1.00 76.00 83 ARG A CA 1
ATOM 687 C C . ARG A 1 83 ? -16.361 7.711 8.791 1.00 76.00 83 ARG A C 1
ATOM 689 O O . ARG A 1 83 ? -16.830 7.987 7.695 1.00 76.00 83 ARG A O 1
ATOM 696 N N . TYR A 1 84 ? -15.071 7.421 8.973 1.00 74.38 84 TYR A N 1
ATOM 697 C CA . TYR A 1 84 ? -14.090 7.370 7.880 1.00 74.38 84 TYR A CA 1
ATOM 698 C C . TYR A 1 84 ? -14.412 6.264 6.864 1.00 74.38 84 TYR A C 1
ATOM 700 O O . TYR A 1 84 ? -14.333 6.500 5.660 1.00 74.38 84 TYR A O 1
ATOM 708 N N . LEU A 1 85 ? -14.835 5.089 7.340 1.00 74.75 85 LEU A N 1
ATOM 709 C CA . LEU A 1 85 ? -15.210 3.956 6.489 1.00 74.75 85 LEU A CA 1
ATOM 710 C C . LEU A 1 85 ? -16.506 4.192 5.697 1.00 74.75 85 LEU A C 1
ATOM 712 O O . LEU A 1 85 ? -16.652 3.685 4.590 1.00 74.75 85 LEU A O 1
ATOM 716 N N . LEU A 1 86 ? -17.446 4.964 6.246 1.00 74.38 86 LEU A N 1
ATOM 717 C CA . LEU A 1 86 ? -18.723 5.271 5.594 1.00 74.38 86 LEU A CA 1
ATOM 718 C C . LEU A 1 86 ? -18.664 6.533 4.715 1.00 74.38 86 LEU A C 1
ATOM 720 O O . LEU A 1 86 ? -19.470 6.674 3.799 1.00 74.38 86 LEU A O 1
ATOM 724 N N . ALA A 1 87 ? -17.716 7.442 4.965 1.00 69.69 87 ALA A N 1
ATOM 725 C CA . ALA A 1 87 ? -17.591 8.73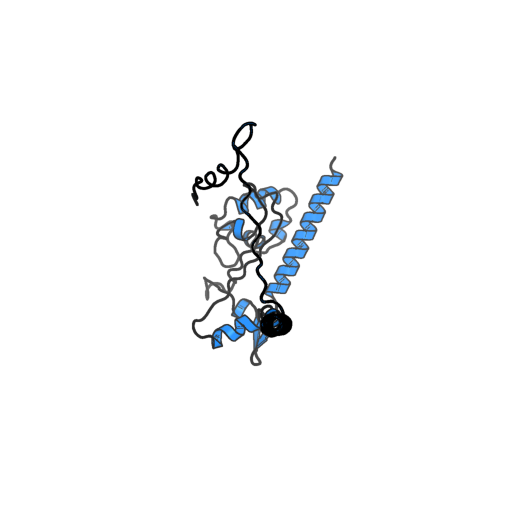0 4.278 1.00 69.69 87 ALA A CA 1
ATOM 726 C C . ALA A 1 87 ? -16.315 8.832 3.419 1.00 69.69 87 ALA A C 1
ATOM 728 O O . ALA A 1 87 ? -15.643 9.870 3.414 1.00 69.69 87 ALA A O 1
ATOM 729 N N . THR A 1 88 ? -16.005 7.776 2.656 1.00 65.31 88 THR A N 1
ATOM 730 C CA . THR A 1 88 ? -14.778 7.641 1.838 1.00 65.31 88 THR A CA 1
ATOM 731 C C . THR A 1 88 ? -14.551 8.775 0.831 1.00 65.31 88 THR A C 1
ATOM 733 O O . THR A 1 88 ? -13.420 9.008 0.414 1.00 65.31 88 THR A O 1
ATOM 736 N N . LYS A 1 89 ? -15.604 9.520 0.469 1.00 68.31 89 LYS A N 1
ATOM 737 C CA . LYS A 1 89 ? -15.567 10.623 -0.509 1.00 68.31 89 LYS A CA 1
ATOM 738 C C . LYS A 1 89 ? -15.302 12.007 0.092 1.00 68.31 89 LYS A C 1
ATOM 740 O O . LYS A 1 89 ? -15.268 12.989 -0.644 1.00 68.31 89 LYS A O 1
ATOM 745 N N . THR A 1 90 ? -15.140 12.123 1.408 1.00 71.94 90 THR A N 1
ATOM 746 C CA . THR A 1 90 ? -14.847 13.423 2.033 1.00 71.94 90 THR A CA 1
ATOM 747 C C . THR A 1 90 ? -13.343 13.700 2.043 1.00 71.94 90 THR A C 1
ATOM 749 O O . THR A 1 90 ? -12.543 12.813 2.330 1.00 71.94 90 THR A O 1
ATOM 752 N N . ILE A 1 91 ? -12.953 14.951 1.769 1.00 72.81 91 ILE A N 1
ATOM 753 C CA . ILE A 1 91 ? -11.543 15.381 1.636 1.00 72.81 91 ILE A CA 1
ATOM 754 C C . ILE A 1 91 ? -10.728 15.062 2.902 1.00 72.81 91 ILE A C 1
ATOM 756 O O . ILE A 1 91 ? -9.557 14.699 2.833 1.00 72.81 91 ILE A O 1
ATOM 760 N N . ASN A 1 92 ? -11.367 15.108 4.074 1.00 74.56 92 ASN A N 1
ATOM 761 C CA . ASN A 1 92 ? -10.731 14.802 5.359 1.00 74.56 92 ASN A CA 1
ATOM 762 C C . ASN A 1 92 ? -10.306 13.329 5.505 1.00 74.56 92 ASN A C 1
ATOM 764 O O . ASN A 1 92 ? -9.515 13.011 6.392 1.00 74.56 92 ASN A O 1
ATOM 768 N N . CYS A 1 93 ? -10.829 12.442 4.655 1.00 79.12 93 CYS A N 1
ATOM 769 C CA . CYS A 1 93 ? -10.531 11.010 4.639 1.00 79.12 93 CYS A CA 1
ATOM 770 C C . CYS A 1 93 ? -9.487 10.639 3.581 1.00 79.12 93 CYS A C 1
ATOM 772 O O . CYS A 1 93 ? -9.188 9.455 3.417 1.00 79.12 93 CYS A O 1
ATOM 774 N N . PHE A 1 94 ? -8.970 11.617 2.831 1.00 87.38 94 PHE A N 1
ATOM 775 C CA . PHE A 1 94 ? -7.989 11.339 1.796 1.00 87.38 94 PHE A CA 1
ATOM 776 C C . PHE A 1 94 ? -6.705 10.818 2.419 1.00 87.38 94 PHE A C 1
ATOM 778 O O . PHE A 1 94 ? -6.225 11.303 3.453 1.00 87.38 94 PHE A O 1
ATOM 785 N N . ALA A 1 95 ? -6.163 9.809 1.751 1.00 89.56 95 ALA A N 1
ATOM 786 C CA . ALA A 1 95 ? -4.875 9.251 2.078 1.00 89.56 95 ALA A CA 1
ATOM 787 C C . ALA A 1 95 ? -3.758 10.256 1.736 1.00 89.56 95 ALA A C 1
ATOM 789 O O . ALA A 1 95 ? -3.984 11.200 0.974 1.00 89.56 95 ALA A O 1
ATOM 790 N N . PRO A 1 96 ? -2.532 10.066 2.257 1.00 90.62 96 PRO A N 1
ATOM 791 C CA . PRO A 1 96 ? -1.420 11.000 2.050 1.00 90.62 96 PRO A CA 1
ATOM 792 C C . PRO A 1 96 ? -1.089 11.305 0.586 1.00 90.62 96 PRO A C 1
ATOM 794 O O . PRO A 1 96 ? -0.595 12.388 0.293 1.00 90.62 96 PRO A O 1
ATOM 797 N N . PHE A 1 97 ? -1.404 10.395 -0.341 1.00 91.69 97 PHE A N 1
ATOM 798 C CA . PHE A 1 97 ? -1.235 10.606 -1.783 1.00 91.69 97 PHE A CA 1
ATOM 799 C C . PHE A 1 97 ? -2.255 11.572 -2.405 1.00 91.69 97 PHE A C 1
ATOM 801 O O . PHE A 1 97 ? -2.158 11.869 -3.592 1.00 91.69 97 PHE A O 1
ATOM 808 N N . GLY A 1 98 ? -3.214 12.080 -1.625 1.00 89.25 98 GLY A N 1
ATOM 809 C CA . GLY A 1 98 ? -4.164 13.114 -2.039 1.00 89.25 98 GLY A CA 1
ATOM 810 C C . GLY A 1 98 ? -5.450 12.598 -2.683 1.00 89.25 98 GLY A C 1
ATOM 811 O O . GLY A 1 98 ? -6.191 13.395 -3.249 1.00 89.25 98 GLY A O 1
ATOM 812 N N . GLY A 1 99 ? -5.729 11.296 -2.598 1.00 88.00 99 GLY A N 1
ATOM 813 C CA . GLY A 1 99 ? -6.962 10.699 -3.111 1.00 88.00 99 GLY A CA 1
ATOM 814 C C . GLY A 1 99 ? -7.713 9.861 -2.071 1.00 88.00 99 GLY A C 1
ATOM 815 O O . GLY A 1 99 ? -7.167 9.541 -1.006 1.00 88.00 99 GLY A O 1
ATOM 816 N N . PRO A 1 100 ? -8.975 9.506 -2.361 1.00 88.12 100 PRO A N 1
ATOM 817 C CA . PRO A 1 100 ? -9.751 8.599 -1.530 1.00 88.12 100 PRO A CA 1
ATOM 818 C C . PRO A 1 100 ? -9.240 7.157 -1.655 1.00 88.12 100 PRO A C 1
ATOM 820 O O . PRO A 1 100 ? -8.685 6.754 -2.677 1.00 88.12 100 PRO A O 1
ATOM 823 N N . ILE A 1 101 ? -9.471 6.358 -0.614 1.00 85.81 101 ILE A N 1
ATOM 824 C CA . ILE A 1 101 ? -9.341 4.899 -0.689 1.00 85.81 101 ILE A CA 1
ATOM 825 C C . ILE A 1 101 ? -10.704 4.368 -1.136 1.00 85.81 101 ILE A C 1
ATOM 827 O O . ILE A 1 101 ? -11.675 4.453 -0.380 1.00 85.81 101 ILE A O 1
ATOM 831 N N . ASP A 1 102 ? -10.753 3.884 -2.379 1.00 68.69 102 ASP A N 1
ATOM 832 C CA . ASP A 1 102 ? -11.969 3.685 -3.186 1.00 68.69 102 ASP A CA 1
ATOM 833 C C . ASP A 1 102 ? -13.008 2.750 -2.535 1.00 68.69 102 ASP A C 1
ATOM 835 O O . ASP A 1 102 ? -14.213 2.952 -2.667 1.00 68.69 102 ASP A O 1
ATOM 839 N N . ALA A 1 103 ? -12.566 1.786 -1.718 1.00 76.06 103 ALA A N 1
ATOM 840 C CA . ALA A 1 103 ? -13.464 0.967 -0.912 1.00 76.06 103 ALA A CA 1
ATOM 841 C C . ALA A 1 103 ? -12.804 0.443 0.366 1.00 76.06 103 ALA A C 1
ATOM 843 O O . ALA A 1 103 ? -11.632 0.067 0.381 1.00 76.06 103 ALA A O 1
ATOM 844 N N . VAL A 1 104 ? -13.610 0.298 1.420 1.00 77.81 104 VAL A N 1
ATOM 845 C CA . VAL A 1 104 ? -13.212 -0.378 2.667 1.00 77.81 104 VAL A CA 1
ATOM 846 C C . VAL A 1 104 ? -12.802 -1.833 2.409 1.00 77.81 104 VAL A C 1
ATOM 848 O O . VAL A 1 104 ? -11.910 -2.353 3.073 1.00 77.81 104 VAL A O 1
ATOM 851 N N . ALA A 1 105 ? -13.387 -2.467 1.390 1.00 81.00 105 ALA A N 1
ATOM 852 C CA . ALA A 1 105 ? -13.039 -3.815 0.946 1.00 81.00 105 ALA A CA 1
ATOM 853 C C . ALA A 1 105 ? -11.590 -3.961 0.435 1.00 81.00 105 ALA A C 1
ATOM 855 O O . ALA A 1 105 ? -11.089 -5.079 0.367 1.00 81.00 105 ALA A O 1
ATOM 856 N N . LEU A 1 106 ? -10.905 -2.861 0.094 1.00 85.38 106 LEU A N 1
ATOM 857 C CA . LEU A 1 106 ? -9.486 -2.892 -0.288 1.00 85.38 106 LEU A CA 1
ATOM 858 C C . LEU A 1 106 ? -8.552 -2.973 0.924 1.00 85.38 106 LEU A C 1
ATOM 860 O O . LEU A 1 106 ? -7.398 -3.361 0.782 1.00 85.38 106 LEU A O 1
ATOM 864 N N . VAL A 1 107 ? -9.034 -2.600 2.113 1.00 87.12 107 VAL A N 1
ATOM 865 C CA . VAL A 1 107 ? -8.214 -2.515 3.333 1.00 87.12 107 VAL A CA 1
ATOM 866 C C . VAL A 1 107 ? -8.657 -3.477 4.431 1.00 87.12 107 VAL A C 1
ATOM 868 O O . VAL A 1 107 ? -7.861 -3.794 5.313 1.00 87.12 107 VAL A O 1
ATOM 871 N N . LEU A 1 108 ? -9.902 -3.957 4.380 1.00 88.31 108 LEU A N 1
ATOM 872 C CA . LEU A 1 108 ? -10.471 -4.945 5.293 1.00 88.31 108 LEU A CA 1
ATOM 873 C C . LEU A 1 108 ? -10.982 -6.156 4.516 1.00 88.31 108 LEU A C 1
ATOM 875 O O . LEU A 1 108 ? -11.595 -6.018 3.458 1.00 88.31 108 LEU A O 1
ATOM 879 N N . ARG A 1 109 ? -10.795 -7.347 5.084 1.00 87.31 109 ARG A N 1
ATOM 880 C CA . ARG A 1 109 ? -11.307 -8.608 4.539 1.00 87.31 109 ARG A CA 1
ATOM 881 C C . ARG A 1 109 ? -11.933 -9.465 5.641 1.00 87.31 109 ARG A C 1
ATOM 883 O O . ARG A 1 109 ? -11.617 -9.297 6.814 1.00 87.31 109 ARG A O 1
ATOM 890 N N . GLY A 1 110 ? -12.824 -10.380 5.252 1.00 86.69 110 GLY A N 1
ATOM 891 C CA . GLY A 1 110 ? -13.470 -11.324 6.173 1.00 86.69 110 GLY A CA 1
ATOM 892 C C . GLY A 1 110 ? -14.694 -10.748 6.880 1.00 86.69 110 GLY A C 1
ATOM 893 O O . GLY A 1 110 ? -14.943 -11.069 8.029 1.00 86.69 110 GLY A O 1
ATOM 894 N N . PHE A 1 111 ? -15.444 -9.865 6.219 1.00 83.56 111 PHE A N 1
ATOM 895 C CA . PHE A 1 111 ? -16.635 -9.251 6.797 1.00 83.56 111 PHE A CA 1
ATOM 896 C C . PHE A 1 111 ? -17.871 -9.518 5.930 1.00 83.56 111 PHE A C 1
ATOM 898 O O . PHE A 1 111 ? -17.769 -9.652 4.710 1.00 83.56 111 PHE A O 1
ATOM 905 N N . GLN A 1 112 ? -19.046 -9.598 6.557 1.00 82.00 112 GLN A N 1
ATOM 906 C CA . GLN A 1 112 ? -20.327 -9.792 5.873 1.00 82.00 112 GLN A CA 1
ATOM 907 C C . GLN A 1 112 ? -21.249 -8.612 6.194 1.00 82.00 112 GLN A C 1
ATOM 909 O O . GLN A 1 112 ? -21.818 -8.525 7.280 1.00 82.00 112 GLN A O 1
ATOM 914 N N . GLY A 1 113 ? -21.364 -7.669 5.257 1.00 79.19 113 GLY A N 1
ATOM 915 C CA . GLY A 1 113 ? -22.224 -6.485 5.373 1.00 79.19 113 GLY A CA 1
ATOM 916 C C . GLY A 1 113 ? -21.680 -5.381 6.291 1.00 79.19 113 GLY A C 1
ATOM 917 O O . GLY A 1 113 ? -21.509 -4.253 5.840 1.00 79.19 113 GLY A O 1
ATOM 918 N N . ALA A 1 114 ? -21.390 -5.688 7.557 1.00 77.12 114 ALA A N 1
ATOM 919 C CA . ALA A 1 114 ? -20.796 -4.751 8.518 1.00 77.12 114 ALA A CA 1
ATOM 920 C C . ALA A 1 114 ? -19.274 -4.928 8.599 1.00 77.12 114 ALA A C 1
ATOM 922 O O . ALA A 1 114 ? -18.801 -6.047 8.463 1.00 77.12 114 ALA A O 1
ATOM 923 N N . TYR A 1 115 ? -18.517 -3.855 8.860 1.00 77.50 115 TYR A N 1
ATOM 924 C CA . TYR A 1 115 ? -17.040 -3.869 8.883 1.00 77.50 115 TYR A CA 1
ATOM 925 C C . TYR A 1 115 ? -16.418 -4.241 10.236 1.00 77.50 115 TYR A C 1
ATOM 927 O O . TYR A 1 115 ? -15.243 -4.590 10.295 1.00 77.50 115 TYR A O 1
ATOM 935 N N . ASP A 1 116 ? -17.197 -4.168 11.317 1.00 75.69 116 ASP A N 1
ATOM 936 C CA . ASP A 1 116 ? -16.740 -4.477 12.676 1.00 75.69 116 ASP A CA 1
ATOM 937 C C . ASP A 1 116 ? -16.169 -5.905 12.850 1.00 75.69 116 ASP A C 1
ATOM 939 O O . ASP A 1 116 ? -15.179 -6.036 13.568 1.00 75.69 116 ASP A O 1
ATOM 943 N N . PRO A 1 117 ? -16.713 -6.968 12.212 1.00 82.69 117 PRO A N 1
ATOM 944 C CA . PRO A 1 117 ? -16.190 -8.328 12.342 1.00 82.69 117 PRO A CA 1
ATOM 945 C C . PRO A 1 117 ? -15.056 -8.664 11.355 1.00 82.69 117 PRO A C 1
ATOM 947 O O . PRO A 1 117 ? -14.799 -9.840 11.132 1.00 82.69 117 PRO A O 1
ATOM 950 N N . ALA A 1 118 ? -14.406 -7.683 10.718 1.00 83.69 118 ALA A N 1
ATOM 951 C CA . ALA A 1 118 ? -13.341 -7.971 9.756 1.00 83.69 118 ALA A CA 1
ATOM 952 C C . ALA A 1 118 ? -12.184 -8.772 10.390 1.00 83.69 118 ALA A C 1
ATOM 954 O O . ALA A 1 118 ? -11.654 -8.408 11.439 1.00 83.69 118 ALA A O 1
ATOM 955 N N . GLU A 1 119 ? -11.766 -9.841 9.713 1.00 86.69 119 GLU A N 1
ATOM 956 C CA . GLU A 1 119 ? -10.765 -10.797 10.203 1.00 86.69 119 GLU A CA 1
ATOM 957 C C . GLU A 1 119 ? -9.336 -10.449 9.766 1.00 86.69 119 GLU A C 1
ATOM 959 O O . GLU A 1 119 ? -8.369 -10.864 10.406 1.00 86.69 119 GLU A O 1
ATOM 964 N N . ALA A 1 120 ? -9.178 -9.691 8.676 1.00 86.75 120 ALA A N 1
ATOM 965 C CA . ALA A 1 120 ? -7.869 -9.390 8.109 1.00 86.75 120 ALA A CA 1
ATOM 966 C C . ALA A 1 120 ? -7.726 -7.934 7.654 1.00 86.75 120 ALA A C 1
ATOM 968 O O . ALA A 1 120 ? -8.653 -7.325 7.113 1.00 86.75 120 ALA A O 1
ATOM 969 N N . LEU A 1 121 ? -6.510 -7.413 7.840 1.00 86.00 121 LEU A N 1
ATOM 970 C CA . LEU A 1 121 ? -6.051 -6.120 7.341 1.00 86.00 121 LEU A CA 1
ATOM 971 C C . LEU A 1 121 ? -5.261 -6.326 6.050 1.00 86.00 121 LEU A C 1
ATOM 973 O O . LEU A 1 121 ? -4.354 -7.156 6.005 1.00 86.00 121 LEU A O 1
ATOM 977 N N . VAL A 1 122 ? -5.578 -5.540 5.027 1.00 88.56 122 VAL A N 1
ATOM 978 C CA . VAL A 1 122 ? -4.923 -5.598 3.718 1.00 88.56 122 VAL A CA 1
ATOM 979 C C . VAL A 1 122 ? -4.157 -4.297 3.479 1.00 88.56 122 VAL A C 1
ATOM 981 O O . VAL A 1 122 ? -4.651 -3.202 3.757 1.00 88.56 122 VAL A O 1
ATOM 984 N N . ILE A 1 123 ? -2.924 -4.431 2.991 1.00 88.12 123 ILE A N 1
ATOM 985 C CA . ILE A 1 123 ? -2.103 -3.327 2.491 1.00 88.12 123 ILE A CA 1
ATOM 986 C C . ILE A 1 123 ? -1.853 -3.599 1.012 1.00 88.12 123 ILE A C 1
ATOM 988 O O . ILE A 1 123 ? -1.343 -4.660 0.658 1.00 88.12 123 ILE A O 1
ATOM 992 N N . THR A 1 124 ? -2.176 -2.635 0.158 1.00 89.38 124 THR A N 1
ATOM 993 C CA . THR A 1 124 ? -1.919 -2.711 -1.281 1.00 89.38 124 THR A CA 1
ATOM 994 C C . THR A 1 124 ? -1.013 -1.562 -1.690 1.00 89.38 124 THR A C 1
ATOM 996 O O . THR A 1 124 ? -1.312 -0.393 -1.441 1.00 89.38 124 THR A O 1
ATOM 999 N N . ILE A 1 125 ? 0.111 -1.900 -2.319 1.00 89.62 125 ILE A N 1
ATOM 1000 C CA . ILE A 1 125 ? 1.099 -0.938 -2.801 1.00 89.62 125 ILE A CA 1
ATOM 1001 C C . ILE A 1 125 ? 1.153 -1.056 -4.328 1.00 89.62 125 ILE A C 1
ATOM 1003 O O . ILE A 1 125 ? 1.744 -2.007 -4.837 1.00 89.62 125 ILE A O 1
ATOM 1007 N N . PRO A 1 126 ? 0.522 -0.138 -5.078 1.00 90.88 126 PRO A N 1
ATOM 1008 C CA . PRO A 1 126 ? 0.626 -0.130 -6.528 1.00 90.88 126 PRO A CA 1
ATOM 1009 C C . PRO A 1 126 ? 2.029 0.316 -6.950 1.00 90.88 126 PRO A C 1
ATOM 1011 O O . PRO A 1 126 ? 2.541 1.346 -6.500 1.00 90.88 126 PRO A O 1
ATOM 1014 N N . VAL A 1 127 ? 2.630 -0.455 -7.848 1.00 90.56 127 VAL A N 1
ATOM 1015 C CA . VAL A 1 127 ? 3.964 -0.218 -8.406 1.00 90.56 127 VAL A CA 1
ATOM 1016 C C . VAL A 1 127 ? 3.827 0.060 -9.897 1.00 90.56 127 VAL A C 1
ATOM 1018 O O . VAL A 1 127 ? 2.942 -0.482 -10.561 1.00 90.56 127 VAL A O 1
ATOM 1021 N N . ILE A 1 128 ? 4.657 0.962 -10.419 1.00 89.94 128 ILE A N 1
ATOM 1022 C CA . ILE A 1 128 ? 4.593 1.361 -11.825 1.00 89.94 128 ILE A CA 1
ATOM 1023 C C . ILE A 1 128 ? 5.144 0.222 -12.684 1.00 89.94 128 ILE A C 1
ATOM 1025 O O . ILE A 1 128 ? 6.303 -0.160 -12.539 1.00 89.94 128 ILE A O 1
ATOM 1029 N N . ASN A 1 129 ? 4.316 -0.283 -13.597 1.00 91.12 129 ASN A N 1
ATOM 1030 C CA . ASN A 1 129 ? 4.736 -1.231 -14.620 1.00 91.12 129 ASN A CA 1
ATOM 1031 C C . ASN A 1 129 ? 5.066 -0.481 -15.915 1.00 91.12 129 ASN A C 1
ATOM 1033 O O . ASN A 1 129 ? 4.215 0.204 -16.486 1.00 91.12 129 ASN A O 1
ATOM 1037 N N . TYR A 1 130 ? 6.298 -0.619 -16.379 1.00 91.06 130 TYR A N 1
ATOM 1038 C CA . TYR A 1 130 ? 6.757 -0.108 -17.660 1.00 91.06 130 TYR A CA 1
ATOM 1039 C C . TYR A 1 130 ? 6.606 -1.184 -18.738 1.00 91.06 130 TYR A C 1
ATOM 1041 O O . TYR A 1 130 ? 6.747 -2.373 -18.473 1.00 91.06 130 TYR A O 1
ATOM 1049 N N . ASN A 1 131 ? 6.363 -0.773 -19.983 1.00 92.56 131 ASN A N 1
ATOM 1050 C CA . ASN A 1 131 ? 6.335 -1.714 -21.108 1.00 92.56 131 ASN A CA 1
ATOM 1051 C C . ASN A 1 131 ? 7.723 -2.336 -21.374 1.00 92.56 131 ASN A C 1
ATOM 1053 O O . ASN A 1 131 ? 7.843 -3.465 -21.833 1.00 92.56 131 ASN A O 1
ATOM 1057 N N . GLU A 1 132 ? 8.788 -1.593 -21.070 1.00 93.25 132 GLU A N 1
ATOM 1058 C CA . GLU A 1 132 ? 10.161 -2.086 -21.150 1.00 93.25 132 GLU A CA 1
ATOM 1059 C C . GLU A 1 132 ? 10.547 -2.855 -19.885 1.00 93.25 132 GLU A C 1
ATOM 1061 O O . GLU A 1 132 ? 10.673 -2.274 -18.804 1.00 93.25 132 GLU A O 1
ATOM 1066 N N . GLU A 1 133 ? 10.839 -4.146 -20.038 1.00 86.88 133 GLU A N 1
ATOM 1067 C CA . GLU A 1 133 ? 11.161 -5.035 -18.919 1.00 86.88 133 GLU A CA 1
ATOM 1068 C C . GLU A 1 133 ? 12.377 -4.575 -18.101 1.00 86.88 133 GLU A C 1
ATOM 1070 O O . GLU A 1 133 ? 12.357 -4.648 -16.873 1.00 86.88 133 GLU A O 1
ATOM 1075 N N . ARG A 1 134 ? 13.404 -4.003 -18.745 1.00 85.38 134 ARG A N 1
ATOM 1076 C CA . ARG A 1 134 ? 14.592 -3.496 -18.033 1.00 85.38 134 ARG A CA 1
ATOM 1077 C C . ARG A 1 134 ? 14.256 -2.445 -16.973 1.00 85.38 134 ARG A C 1
ATOM 1079 O O . ARG A 1 134 ? 14.924 -2.389 -15.946 1.00 85.38 134 ARG A O 1
ATOM 1086 N N . ARG A 1 135 ? 13.220 -1.626 -17.185 1.00 83.88 135 ARG A N 1
ATOM 1087 C CA . ARG A 1 135 ? 12.790 -0.611 -16.207 1.00 83.88 135 ARG A CA 1
ATOM 1088 C C . ARG A 1 135 ? 12.027 -1.215 -15.030 1.00 83.88 135 ARG A C 1
ATOM 1090 O O . ARG A 1 135 ? 12.058 -0.653 -13.939 1.00 83.88 135 ARG A O 1
ATOM 1097 N N . ASN A 1 136 ? 11.415 -2.379 -15.230 1.00 87.56 136 ASN A N 1
ATOM 1098 C CA . ASN A 1 136 ? 10.738 -3.129 -14.174 1.00 87.56 136 ASN A CA 1
ATOM 1099 C C . ASN A 1 136 ? 11.709 -3.901 -13.280 1.00 87.56 136 ASN A C 1
ATOM 1101 O O . ASN A 1 136 ? 11.317 -4.332 -12.200 1.00 87.56 136 ASN A O 1
ATOM 1105 N N . LEU A 1 137 ? 12.972 -4.053 -13.690 1.00 84.06 137 LEU A N 1
ATOM 1106 C CA . LEU A 1 137 ? 13.960 -4.822 -12.938 1.00 84.06 137 LEU A CA 1
ATOM 1107 C C . LEU A 1 137 ? 14.191 -4.233 -11.535 1.00 84.06 137 LEU A C 1
ATOM 1109 O O . LEU A 1 137 ? 14.185 -4.970 -10.559 1.00 84.06 137 LEU A O 1
ATOM 1113 N N . LYS A 1 138 ? 14.215 -2.897 -11.413 1.00 82.38 138 LYS A N 1
ATOM 1114 C CA . LYS A 1 138 ? 14.258 -2.182 -10.120 1.00 82.38 138 LYS A CA 1
ATOM 1115 C C . LYS A 1 138 ? 13.099 -2.554 -9.193 1.00 82.38 138 LYS A C 1
ATOM 1117 O O . LYS A 1 138 ? 13.293 -2.761 -7.998 1.00 82.38 138 LYS A O 1
ATOM 1122 N N . ALA A 1 139 ? 11.890 -2.623 -9.751 1.00 83.88 139 ALA A N 1
ATOM 1123 C CA . ALA A 1 139 ? 10.695 -2.990 -9.004 1.00 83.88 139 ALA A CA 1
ATOM 1124 C C . ALA A 1 139 ? 10.742 -4.461 -8.567 1.00 83.88 139 ALA A C 1
ATOM 1126 O O . ALA A 1 139 ? 10.506 -4.738 -7.396 1.00 83.88 139 ALA A O 1
ATOM 1127 N N . ARG A 1 140 ? 11.123 -5.379 -9.465 1.00 81.75 140 ARG A N 1
ATOM 1128 C CA . ARG A 1 140 ? 11.267 -6.811 -9.153 1.00 81.75 140 ARG A CA 1
ATOM 1129 C C . ARG A 1 140 ? 12.319 -7.068 -8.073 1.00 81.75 140 ARG A C 1
ATOM 1131 O O . ARG A 1 140 ? 12.049 -7.797 -7.133 1.00 81.75 140 ARG A O 1
ATOM 1138 N N . THR A 1 141 ? 13.477 -6.409 -8.134 1.00 79.06 141 THR A N 1
ATOM 1139 C CA . THR A 1 141 ? 14.518 -6.558 -7.100 1.00 79.06 141 THR A CA 1
ATOM 1140 C C . THR A 1 141 ? 14.053 -6.063 -5.730 1.00 79.06 141 THR A C 1
ATOM 1142 O O . THR A 1 141 ? 14.378 -6.665 -4.711 1.00 79.06 141 THR A O 1
ATOM 1145 N N . CYS A 1 142 ? 13.269 -4.982 -5.682 1.00 74.94 142 CYS A N 1
ATOM 1146 C CA . CYS A 1 142 ? 12.687 -4.503 -4.428 1.00 74.94 142 CYS A CA 1
ATOM 1147 C C . CYS A 1 142 ? 11.623 -5.472 -3.876 1.00 74.94 142 CYS A C 1
ATOM 1149 O O . CYS A 1 142 ? 11.506 -5.635 -2.662 1.00 74.94 142 CYS A O 1
ATOM 1151 N N . ILE A 1 143 ? 10.884 -6.147 -4.761 1.00 74.75 143 ILE A N 1
ATOM 1152 C CA . ILE A 1 143 ? 9.835 -7.126 -4.448 1.00 74.75 143 ILE A CA 1
ATOM 1153 C C . ILE A 1 143 ? 10.405 -8.546 -4.623 1.00 74.75 143 ILE A C 1
ATOM 1155 O O . ILE A 1 143 ? 9.863 -9.374 -5.346 1.00 74.75 143 ILE A O 1
ATOM 1159 N N . SER A 1 144 ? 11.530 -8.857 -3.981 1.00 68.19 144 SER A N 1
ATOM 1160 C CA . SER A 1 144 ? 12.098 -10.213 -4.028 1.00 68.19 144 SER A CA 1
ATOM 1161 C C . SER A 1 144 ? 11.295 -11.158 -3.114 1.00 68.19 144 SER A C 1
ATOM 1163 O O . SER A 1 144 ? 11.667 -11.460 -1.983 1.00 68.19 144 SER A O 1
ATOM 1165 N N . ILE A 1 145 ? 10.109 -11.544 -3.591 1.00 62.75 145 ILE A N 1
ATOM 1166 C CA . ILE A 1 145 ? 9.300 -12.678 -3.110 1.00 62.75 145 ILE A CA 1
ATOM 1167 C C . ILE A 1 145 ? 9.175 -13.723 -4.235 1.00 62.75 145 ILE A C 1
ATOM 1169 O O . ILE A 1 145 ? 9.110 -14.918 -3.962 1.00 62.75 145 ILE A O 1
ATOM 1173 N N . GLU A 1 146 ? 9.203 -13.295 -5.502 1.00 56.31 146 GLU A N 1
ATOM 1174 C CA . GLU A 1 146 ? 9.206 -14.180 -6.679 1.00 56.31 146 GLU A CA 1
ATOM 1175 C C . GLU A 1 146 ? 10.478 -15.034 -6.787 1.00 56.31 146 GLU A C 1
ATOM 1177 O O . GLU A 1 146 ? 10.406 -16.180 -7.225 1.00 56.31 146 GLU A O 1
ATOM 1182 N N . ASP A 1 147 ? 11.606 -14.518 -6.302 1.00 55.94 147 ASP A N 1
ATOM 1183 C CA . ASP A 1 147 ? 12.908 -15.200 -6.319 1.00 55.94 147 ASP A CA 1
ATOM 1184 C C . ASP A 1 147 ? 12.890 -16.493 -5.472 1.00 55.94 147 ASP A C 1
ATOM 1186 O O . ASP A 1 147 ? 13.553 -17.479 -5.791 1.00 55.94 147 ASP A O 1
ATOM 1190 N N . GLU A 1 148 ? 12.053 -16.545 -4.426 1.00 60.31 148 GLU A N 1
ATOM 1191 C CA . GLU A 1 148 ? 11.850 -17.764 -3.630 1.00 60.31 148 GLU A CA 1
ATOM 1192 C C . GLU A 1 148 ? 10.942 -18.775 -4.356 1.00 60.31 148 GLU A C 1
ATOM 1194 O O . GLU A 1 148 ? 11.129 -19.987 -4.236 1.00 60.31 148 GLU A O 1
ATOM 1199 N N . ILE A 1 149 ? 9.977 -18.299 -5.153 1.00 55.84 149 ILE A N 1
ATOM 1200 C CA . ILE A 1 149 ? 9.070 -19.159 -5.930 1.00 55.84 149 ILE A CA 1
ATOM 1201 C C . ILE A 1 149 ? 9.816 -19.794 -7.112 1.00 55.84 149 ILE A C 1
ATOM 1203 O O . ILE A 1 149 ? 9.643 -20.988 -7.370 1.00 55.84 149 ILE A O 1
ATOM 1207 N N . GLU A 1 150 ? 10.704 -19.056 -7.787 1.00 55.69 150 GLU A N 1
ATOM 1208 C CA . GLU A 1 150 ? 11.595 -19.635 -8.805 1.00 55.69 150 GLU A CA 1
ATOM 1209 C C . GLU A 1 150 ? 12.563 -20.660 -8.200 1.00 55.69 150 GLU A C 1
ATOM 1211 O O . GLU A 1 150 ? 12.833 -21.692 -8.823 1.00 55.69 150 GLU A O 1
ATOM 1216 N N . ARG A 1 151 ? 12.987 -20.469 -6.943 1.00 62.88 151 ARG A N 1
ATOM 1217 C CA . ARG A 1 151 ? 13.793 -21.462 -6.218 1.00 62.88 151 ARG A CA 1
ATOM 1218 C C . ARG A 1 151 ? 13.009 -22.719 -5.818 1.00 62.88 151 ARG A C 1
ATOM 1220 O O . ARG A 1 151 ? 13.603 -23.793 -5.739 1.00 62.88 151 ARG A O 1
ATOM 1227 N N . GLY A 1 152 ? 11.696 -22.614 -5.603 1.00 57.78 152 GLY A N 1
ATOM 1228 C CA . GLY A 1 152 ? 10.806 -23.748 -5.307 1.00 57.78 152 GLY A CA 1
ATOM 1229 C C . GLY A 1 152 ? 10.398 -24.576 -6.533 1.00 57.78 152 GLY A C 1
ATOM 1230 O O . GLY A 1 152 ? 10.080 -25.756 -6.409 1.00 57.78 152 GLY A O 1
ATOM 1231 N N . SER A 1 153 ? 10.462 -23.996 -7.734 1.00 57.84 153 SER A N 1
ATOM 1232 C CA . SER A 1 153 ? 10.030 -24.658 -8.975 1.00 57.84 153 SER A CA 1
ATOM 1233 C C . SER A 1 153 ? 10.964 -25.798 -9.411 1.00 57.84 153 SER A C 1
ATOM 1235 O O . SER A 1 153 ? 10.527 -26.813 -9.961 1.00 57.84 153 SER A O 1
ATOM 1237 N N . GLN A 1 154 ? 12.265 -25.700 -9.110 1.00 65.25 154 GLN A N 1
ATOM 1238 C CA . GLN A 1 154 ? 13.231 -26.732 -9.507 1.00 65.25 154 GLN A CA 1
ATOM 1239 C C . GLN A 1 154 ? 13.021 -28.070 -8.768 1.00 65.25 154 GLN A C 1
ATOM 1241 O O . GLN A 1 154 ? 13.340 -29.126 -9.319 1.00 65.25 154 GLN A O 1
ATOM 1246 N N . SER A 1 155 ? 12.447 -28.055 -7.558 1.00 68.69 155 SER A N 1
ATOM 1247 C CA . SER A 1 155 ? 12.138 -29.274 -6.794 1.00 68.69 155 SER A CA 1
ATOM 1248 C C . SER A 1 155 ? 10.883 -30.012 -7.267 1.00 68.69 155 SER A C 1
ATOM 1250 O O . SER A 1 155 ? 10.768 -31.210 -7.013 1.00 68.69 155 SER A O 1
ATOM 1252 N N . ASP A 1 156 ? 9.987 -29.351 -8.005 1.00 77.50 156 ASP A N 1
ATOM 1253 C CA . ASP A 1 156 ? 8.709 -29.940 -8.428 1.00 77.50 156 ASP A CA 1
ATOM 1254 C C . ASP A 1 156 ? 8.813 -30.713 -9.760 1.00 77.50 156 ASP A C 1
ATOM 1256 O O . ASP A 1 156 ? 8.017 -31.615 -10.028 1.00 77.50 156 ASP A O 1
ATOM 1260 N N . LEU A 1 157 ? 9.839 -30.447 -10.583 1.00 82.31 157 LEU A N 1
ATOM 1261 C CA . LEU A 1 157 ? 10.040 -31.115 -11.881 1.00 82.31 157 LEU A CA 1
ATOM 1262 C C . LEU A 1 157 ? 10.548 -32.566 -11.751 1.00 82.31 157 LEU A C 1
ATOM 1264 O O . LEU A 1 157 ? 10.166 -33.454 -12.527 1.00 82.31 157 LEU A O 1
ATOM 1268 N N . GLN A 1 158 ? 11.425 -32.820 -10.777 1.00 83.62 158 GLN A N 1
ATOM 1269 C CA . GLN A 1 158 ? 12.022 -34.141 -10.553 1.00 83.62 158 GLN A CA 1
ATOM 1270 C C . GLN A 1 158 ? 10.993 -35.236 -10.209 1.00 83.62 158 GLN A C 1
ATOM 1272 O O . GLN A 1 158 ? 11.013 -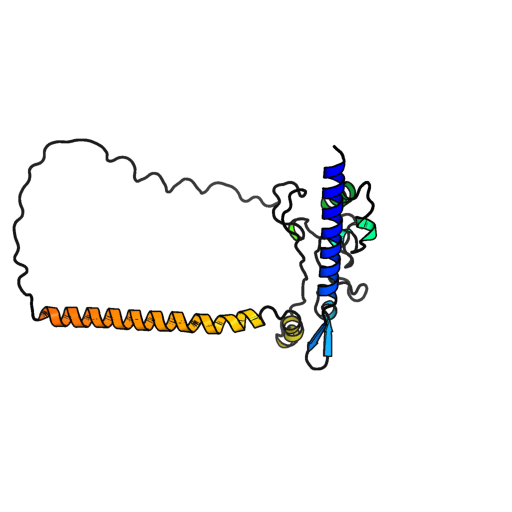36.275 -10.877 1.00 83.62 158 GLN A O 1
ATOM 1277 N N . PRO A 1 159 ? 10.063 -35.052 -9.247 1.00 89.94 159 PRO A N 1
ATOM 1278 C CA . PRO A 1 159 ? 9.083 -36.088 -8.917 1.00 89.94 159 PRO A CA 1
ATOM 1279 C C . PRO A 1 159 ? 8.123 -36.392 -10.078 1.00 89.94 159 PRO A C 1
ATOM 1281 O O . PRO A 1 159 ? 7.788 -37.559 -10.301 1.00 89.94 159 PRO A O 1
ATOM 1284 N N . ILE A 1 160 ? 7.742 -35.384 -10.875 1.00 92.38 160 ILE A N 1
ATOM 1285 C CA . ILE A 1 160 ? 6.891 -35.573 -12.062 1.00 92.38 160 ILE A CA 1
ATOM 1286 C C . ILE A 1 160 ? 7.596 -36.490 -13.065 1.00 92.38 160 ILE A C 1
ATOM 1288 O O . ILE A 1 160 ? 7.028 -37.497 -13.487 1.00 92.38 160 ILE A O 1
ATOM 1292 N N . THR A 1 161 ? 8.856 -36.203 -13.392 1.00 93.31 161 THR A N 1
ATOM 1293 C CA . THR A 1 161 ? 9.630 -36.990 -14.366 1.00 93.31 161 THR A CA 1
ATOM 1294 C C . THR A 1 161 ? 9.756 -38.458 -13.946 1.00 93.31 161 THR A C 1
ATOM 1296 O O . THR A 1 161 ? 9.535 -39.358 -14.757 1.00 93.31 161 THR A O 1
ATOM 1299 N N . ILE A 1 162 ? 10.032 -38.718 -12.664 1.00 94.44 162 ILE A N 1
ATOM 1300 C CA . ILE A 1 162 ? 10.148 -40.083 -12.126 1.00 94.44 162 ILE A CA 1
ATOM 1301 C C . ILE A 1 162 ? 8.819 -40.840 -12.257 1.00 94.44 162 ILE A C 1
ATOM 1303 O O . ILE A 1 162 ? 8.807 -41.996 -12.685 1.00 94.44 162 ILE A O 1
ATOM 1307 N N . SER A 1 163 ? 7.693 -40.188 -11.948 1.00 96.38 163 SER A N 1
ATOM 1308 C CA . SER A 1 163 ? 6.369 -40.816 -12.041 1.00 96.38 163 SER A CA 1
ATOM 1309 C C . SER A 1 163 ? 6.023 -41.267 -13.470 1.00 96.38 163 SER A C 1
ATOM 1311 O O . SER A 1 163 ? 5.523 -42.378 -13.661 1.00 96.38 163 SER A O 1
ATOM 1313 N N . TYR A 1 164 ? 6.376 -40.468 -14.484 1.00 96.06 164 TYR A N 1
ATOM 1314 C CA . TYR A 1 164 ? 6.167 -40.812 -15.893 1.00 96.06 164 TYR A CA 1
ATOM 1315 C C . TYR A 1 164 ? 7.034 -41.990 -16.345 1.00 96.06 164 TYR A C 1
ATOM 1317 O O . TYR A 1 164 ? 6.547 -42.857 -17.070 1.00 96.06 164 TYR A O 1
ATOM 1325 N N . VAL A 1 165 ? 8.290 -42.062 -15.894 1.00 97.44 165 VAL A N 1
ATOM 1326 C CA . VAL A 1 165 ? 9.183 -43.190 -16.210 1.00 97.44 165 VAL A CA 1
ATOM 1327 C C . VAL A 1 165 ? 8.637 -44.493 -15.624 1.00 97.44 165 VAL A C 1
ATOM 1329 O O . VAL A 1 165 ? 8.568 -45.496 -16.331 1.00 97.44 165 VAL A O 1
ATOM 1332 N N . ILE A 1 166 ? 8.183 -44.483 -14.367 1.00 96.75 166 ILE A N 1
ATOM 1333 C CA . ILE A 1 166 ? 7.595 -45.670 -13.724 1.00 96.75 166 ILE A CA 1
ATOM 1334 C C . ILE A 1 166 ? 6.322 -46.109 -14.457 1.00 96.75 166 ILE A C 1
ATOM 1336 O O . ILE A 1 166 ? 6.155 -47.295 -14.742 1.00 96.75 166 ILE A O 1
ATOM 1340 N N . MET A 1 167 ? 5.445 -45.165 -14.813 1.00 95.56 167 MET A N 1
ATOM 1341 C CA . MET A 1 167 ? 4.223 -45.460 -15.563 1.00 95.56 167 MET A CA 1
ATOM 1342 C C . MET A 1 167 ? 4.532 -46.057 -16.943 1.00 95.56 167 MET A C 1
ATOM 1344 O O . MET A 1 167 ? 3.903 -47.034 -17.349 1.00 95.56 167 MET A O 1
ATOM 1348 N N . PHE A 1 168 ? 5.525 -45.511 -17.648 1.00 97.19 168 PHE A N 1
ATOM 1349 C CA . PHE A 1 168 ? 5.963 -46.021 -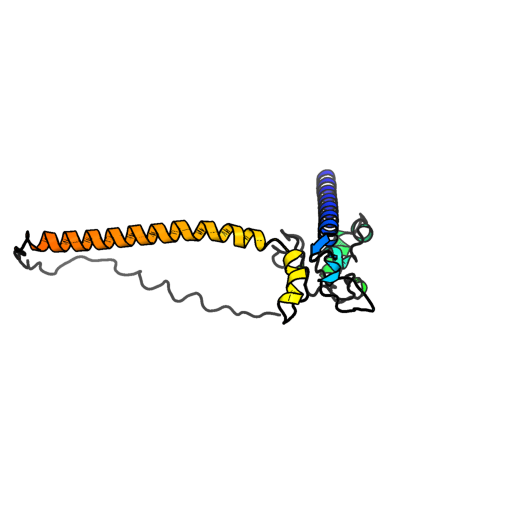18.945 1.00 97.19 168 PHE A CA 1
ATOM 1350 C C . PHE A 1 168 ? 6.501 -47.453 -18.840 1.00 97.19 168 PHE A C 1
ATOM 1352 O O . PHE A 1 168 ? 6.083 -48.327 -19.600 1.00 97.19 168 PHE A O 1
ATOM 1359 N N . LEU A 1 169 ? 7.363 -47.723 -17.855 1.00 96.81 169 LEU A N 1
ATOM 1360 C CA . LEU A 1 169 ? 7.888 -49.066 -17.601 1.00 96.81 169 LEU A CA 1
ATOM 1361 C C . LEU A 1 169 ? 6.780 -50.059 -17.228 1.00 96.81 169 LEU A C 1
ATOM 1363 O O . LEU A 1 169 ? 6.791 -51.191 -17.707 1.00 96.81 169 LEU A O 1
ATOM 1367 N N . TYR A 1 170 ? 5.797 -49.637 -16.429 1.00 95.75 170 TYR A N 1
ATOM 1368 C CA . TYR A 1 170 ? 4.643 -50.463 -16.073 1.00 95.75 170 TYR A CA 1
ATOM 1369 C C . TYR A 1 170 ? 3.801 -50.840 -17.301 1.00 95.75 170 TYR A C 1
ATOM 1371 O O . TYR A 1 170 ? 3.477 -52.013 -17.491 1.00 95.75 170 TYR A O 1
ATOM 1379 N N . ILE A 1 171 ? 3.489 -49.871 -18.169 1.00 94.81 171 ILE A N 1
ATOM 1380 C CA . ILE A 1 171 ? 2.732 -50.118 -19.405 1.00 94.81 171 ILE A CA 1
ATOM 1381 C C . ILE A 1 171 ? 3.506 -51.065 -20.329 1.00 94.81 171 ILE A C 1
ATOM 1383 O O . ILE A 1 171 ? 2.925 -52.014 -20.855 1.00 94.81 171 ILE A O 1
ATOM 1387 N N . LEU A 1 172 ? 4.816 -50.857 -20.493 1.00 94.69 172 LEU A N 1
ATOM 1388 C CA . LEU A 1 172 ? 5.661 -51.760 -21.277 1.00 94.69 172 LEU A CA 1
ATOM 1389 C C . LEU A 1 172 ? 5.654 -53.182 -20.710 1.00 94.69 172 LEU A C 1
ATOM 1391 O O . LEU A 1 172 ? 5.469 -54.136 -21.462 1.00 94.69 172 LEU A O 1
ATOM 1395 N N . PHE A 1 173 ? 5.808 -53.333 -19.394 1.00 92.62 173 PHE A N 1
ATOM 1396 C CA . PHE A 1 173 ? 5.796 -54.637 -18.735 1.00 92.62 173 PHE A CA 1
ATOM 1397 C C . PHE A 1 173 ? 4.467 -55.378 -18.945 1.00 92.62 173 PHE A C 1
ATOM 1399 O O . PHE A 1 173 ? 4.466 -56.565 -19.276 1.00 92.62 173 PHE A O 1
ATOM 1406 N N . LEU A 1 174 ? 3.334 -54.677 -18.827 1.00 90.88 174 LEU A N 1
ATOM 1407 C CA . LEU A 1 174 ? 2.016 -55.249 -19.112 1.00 90.88 174 LEU A CA 1
ATOM 1408 C C . LEU A 1 174 ? 1.893 -55.722 -20.563 1.00 90.88 174 LEU A C 1
ATOM 1410 O O . LEU A 1 174 ? 1.416 -56.830 -20.808 1.00 90.88 174 LEU A O 1
ATOM 1414 N N . LEU A 1 175 ? 2.335 -54.907 -21.523 1.00 88.00 175 LEU A N 1
ATOM 1415 C CA . LEU A 1 175 ? 2.269 -55.259 -22.941 1.00 88.00 175 LEU A CA 1
ATOM 1416 C C . LEU A 1 175 ? 3.148 -56.473 -23.266 1.00 88.00 175 LEU A C 1
ATOM 1418 O O . LEU A 1 175 ? 2.699 -57.375 -23.975 1.00 88.00 175 LEU A O 1
ATOM 1422 N N . VAL A 1 176 ? 4.354 -56.544 -22.695 1.00 88.44 176 VAL A N 1
ATOM 1423 C CA . VAL A 1 176 ? 5.253 -57.699 -22.842 1.00 88.44 176 VAL A CA 1
ATOM 1424 C C . VAL A 1 176 ? 4.614 -58.961 -22.265 1.00 88.44 176 VAL A C 1
ATOM 1426 O O . VAL A 1 176 ? 4.605 -59.998 -22.928 1.00 88.44 176 VAL A O 1
ATOM 1429 N N . ASN A 1 177 ? 4.025 -58.888 -21.069 1.00 81.38 177 ASN A N 1
ATOM 1430 C CA . ASN A 1 177 ? 3.412 -60.053 -20.437 1.00 81.38 177 ASN A CA 1
ATOM 1431 C C . ASN A 1 177 ? 2.176 -60.553 -21.208 1.00 81.38 177 ASN A C 1
ATOM 1433 O O . ASN A 1 177 ? 1.993 -61.755 -21.367 1.00 81.38 177 ASN A O 1
ATOM 1437 N N . ILE A 1 178 ? 1.363 -59.649 -21.768 1.00 77.25 178 ILE A N 1
ATOM 1438 C CA . ILE A 1 178 ? 0.228 -60.018 -22.632 1.00 77.25 178 ILE A CA 1
ATOM 1439 C C . ILE A 1 178 ? 0.714 -60.689 -23.922 1.00 77.25 178 ILE A C 1
ATOM 1441 O O . ILE A 1 178 ? 0.114 -61.667 -24.369 1.00 77.25 178 ILE A O 1
ATOM 1445 N N . MET A 1 179 ? 1.793 -60.194 -24.533 1.00 68.81 179 MET A N 1
ATOM 1446 C CA . MET A 1 179 ? 2.378 -60.841 -25.709 1.00 68.81 179 MET A CA 1
ATOM 1447 C C . MET A 1 179 ? 2.949 -62.226 -25.383 1.00 68.81 179 MET A C 1
ATOM 1449 O O . MET A 1 179 ? 2.765 -63.145 -26.177 1.00 68.81 179 MET A O 1
ATOM 1453 N N . ASN A 1 180 ? 3.558 -62.404 -24.209 1.00 60.78 180 ASN A N 1
ATOM 1454 C CA . ASN A 1 180 ? 4.073 -63.701 -23.764 1.00 60.78 180 ASN A CA 1
ATOM 1455 C C . ASN A 1 180 ? 2.932 -64.684 -23.412 1.00 60.78 180 ASN A C 1
ATOM 1457 O O . ASN A 1 180 ? 2.990 -65.867 -23.743 1.00 60.78 180 ASN A O 1
ATOM 1461 N N . ALA A 1 181 ? 1.833 -64.185 -22.835 1.00 58.88 181 ALA A N 1
ATOM 1462 C CA . ALA A 1 181 ? 0.633 -64.964 -22.516 1.00 58.88 181 ALA A CA 1
ATOM 1463 C C . ALA A 1 181 ? -0.145 -65.437 -23.760 1.00 58.88 181 ALA A C 1
ATOM 1465 O O . ALA A 1 181 ? -0.868 -66.432 -23.694 1.00 58.88 181 ALA A O 1
ATOM 1466 N N . LYS A 1 182 ? 0.036 -64.794 -24.923 1.00 55.62 182 LYS A N 1
ATOM 1467 C CA . LYS A 1 182 ? -0.541 -65.273 -26.192 1.00 55.62 182 LYS A CA 1
ATOM 1468 C C . LYS A 1 182 ? 0.080 -66.583 -26.698 1.00 55.62 182 LYS A C 1
ATOM 1470 O O . LYS A 1 182 ? -0.504 -67.191 -27.589 1.00 55.62 182 LYS A O 1
ATOM 1475 N N . HIS A 1 183 ? 1.179 -67.068 -26.109 1.00 50.31 183 HIS A N 1
ATOM 1476 C CA . HIS A 1 183 ? 1.705 -68.413 -26.377 1.00 50.31 183 HIS A CA 1
ATOM 1477 C C . HIS A 1 183 ? 1.101 -69.505 -25.457 1.00 50.31 183 HIS A C 1
ATOM 1479 O O . HIS A 1 183 ? 1.402 -70.684 -25.638 1.00 50.31 183 HIS A O 1
ATOM 1485 N N . PHE A 1 184 ? 0.245 -69.149 -24.482 1.00 48.75 184 PHE A N 1
ATOM 1486 C CA . PHE A 1 184 ? -0.175 -70.056 -23.397 1.00 48.75 184 PHE A CA 1
ATOM 1487 C C . PHE A 1 184 ? -1.698 -70.144 -23.145 1.00 48.75 184 PHE A C 1
ATOM 1489 O O . PHE A 1 184 ? -2.119 -70.562 -22.072 1.00 48.75 184 PHE A O 1
ATOM 1496 N N . GLY A 1 185 ? -2.578 -69.790 -24.088 1.00 45.00 185 GLY A N 1
ATOM 1497 C CA . GLY A 1 185 ? -4.013 -69.862 -23.764 1.00 45.00 185 GLY A CA 1
ATOM 1498 C C . GLY A 1 185 ? -5.001 -69.651 -24.898 1.00 45.00 185 GLY A C 1
ATOM 1499 O O . GLY A 1 185 ? -5.867 -68.786 -24.797 1.00 45.00 185 GLY A O 1
ATOM 1500 N N . LEU A 1 186 ? -4.913 -70.452 -25.962 1.00 49.09 186 LEU A N 1
ATOM 1501 C CA . LEU A 1 186 ? -6.050 -70.679 -26.857 1.00 49.09 186 LEU A CA 1
ATOM 1502 C C . LEU A 1 186 ? -6.952 -71.778 -26.271 1.00 49.09 186 LEU A C 1
ATOM 1504 O O . LEU A 1 186 ? -6.883 -72.921 -26.701 1.00 49.09 186 LEU A O 1
ATOM 1508 N N . GLU A 1 187 ? -7.815 -71.441 -25.311 1.00 39.34 187 GLU A N 1
ATOM 1509 C CA . GLU A 1 187 ? -9.066 -72.189 -25.097 1.00 39.34 187 GLU A CA 1
ATOM 1510 C C . GLU A 1 187 ? -10.118 -71.277 -24.438 1.00 39.34 187 GLU A C 1
ATOM 1512 O O . GLU A 1 187 ? -10.441 -71.387 -23.259 1.00 39.34 187 GLU A O 1
ATOM 1517 N N . TRP A 1 188 ? -10.688 -70.345 -25.211 1.00 39.34 188 TRP A N 1
ATOM 1518 C CA . TRP A 1 188 ? -11.985 -69.752 -24.862 1.00 39.34 188 TRP A CA 1
ATOM 1519 C C . TRP A 1 188 ? -13.074 -70.794 -25.143 1.00 39.34 188 TRP A C 1
ATOM 1521 O O . TRP A 1 188 ? -13.746 -70.752 -26.173 1.00 39.34 188 TRP A O 1
ATOM 1531 N N . LYS A 1 189 ? -13.209 -71.784 -24.254 1.00 40.09 189 LYS A N 1
ATOM 1532 C CA . LYS A 1 189 ? -14.278 -72.782 -24.320 1.00 40.09 189 LYS A CA 1
ATOM 1533 C C . LYS A 1 189 ? -15.568 -72.164 -23.788 1.00 40.09 189 LYS A C 1
ATOM 1535 O O . LYS A 1 189 ? -15.738 -71.952 -22.592 1.00 40.09 189 LYS A O 1
ATOM 1540 N N . SER A 1 190 ? -16.463 -71.852 -24.715 1.00 51.69 190 SER A N 1
ATOM 1541 C CA . SER A 1 190 ? -17.849 -71.459 -24.478 1.00 51.69 190 SER A CA 1
ATOM 1542 C C . SER A 1 190 ? -18.594 -72.465 -23.591 1.00 51.69 190 SER A C 1
ATOM 1544 O O . SER A 1 190 ? -18.580 -73.661 -23.883 1.00 51.69 190 SER A O 1
ATOM 1546 N N . LEU A 1 191 ? -19.319 -71.970 -22.588 1.00 40.56 191 LEU A N 1
ATOM 1547 C CA . LEU A 1 191 ? -20.363 -72.689 -21.845 1.00 40.56 191 LEU A CA 1
ATOM 1548 C C . LEU A 1 191 ? -21.624 -71.799 -21.741 1.00 40.56 191 LEU A C 1
ATOM 1550 O O . LEU A 1 191 ? -21.530 -70.591 -21.971 1.00 40.56 191 LEU A O 1
ATOM 1554 N N . PRO A 1 192 ? -22.812 -72.404 -21.571 1.00 46.12 192 PRO A N 1
ATOM 1555 C CA . PRO A 1 192 ? -23.974 -72.157 -22.409 1.00 46.12 192 PRO A CA 1
ATOM 1556 C C . PRO A 1 192 ? -24.947 -71.123 -21.837 1.00 46.12 192 PRO A C 1
ATOM 1558 O O . PRO A 1 192 ? -24.875 -70.689 -20.694 1.00 46.12 192 PRO A O 1
ATOM 1561 N N . ARG A 1 193 ? -25.854 -70.699 -22.718 1.00 43.88 193 ARG A N 1
ATOM 1562 C CA . ARG A 1 193 ? -26.930 -69.748 -22.462 1.00 43.88 193 ARG A CA 1
ATOM 1563 C C . ARG A 1 193 ? -28.075 -70.473 -21.752 1.00 43.88 193 ARG A C 1
ATOM 1565 O O . ARG A 1 193 ? -28.916 -71.074 -22.419 1.00 43.88 193 ARG A O 1
ATOM 1572 N N . ASP A 1 194 ? -28.116 -70.382 -20.431 1.00 41.09 194 ASP A N 1
ATOM 1573 C CA . ASP A 1 194 ? -29.234 -70.894 -19.645 1.00 41.09 194 ASP A CA 1
ATOM 1574 C C . ASP A 1 194 ? -30.406 -69.907 -19.717 1.00 41.09 194 ASP A C 1
ATOM 1576 O O . ASP A 1 194 ? -30.312 -68.736 -19.338 1.00 41.09 194 ASP A O 1
ATOM 1580 N N . HIS A 1 195 ? -31.519 -70.385 -20.269 1.00 43.38 195 HIS A N 1
ATOM 1581 C CA . HIS A 1 195 ? -32.811 -69.716 -20.221 1.00 43.38 195 HIS A CA 1
ATOM 1582 C C . HIS A 1 195 ? -33.333 -69.733 -18.780 1.00 43.38 195 HIS A C 1
ATOM 1584 O O . HIS A 1 195 ? -33.678 -70.794 -18.268 1.00 43.38 195 HIS A O 1
ATOM 1590 N N . VAL A 1 196 ? -33.463 -68.560 -18.156 1.00 39.69 196 VAL A N 1
ATOM 1591 C CA . VAL A 1 196 ? -34.311 -68.379 -16.970 1.00 39.69 196 VAL A CA 1
ATOM 1592 C C . VAL A 1 196 ? -35.484 -67.485 -17.350 1.00 39.69 196 VAL A C 1
ATOM 1594 O O . VAL A 1 196 ? -35.332 -66.371 -17.855 1.00 39.69 196 VAL A O 1
ATOM 1597 N N . THR A 1 197 ? -36.660 -68.069 -17.175 1.00 34.97 197 THR A N 1
ATOM 1598 C CA . THR A 1 197 ? -37.999 -67.528 -17.365 1.00 34.97 197 THR A CA 1
ATOM 1599 C C . THR A 1 197 ? -38.229 -66.261 -16.545 1.00 34.97 197 THR A C 1
ATOM 1601 O O . THR A 1 197 ? -37.774 -66.141 -15.410 1.00 34.97 197 THR A O 1
ATOM 1604 N N . LYS A 1 198 ? -38.974 -65.324 -17.142 1.00 41.75 198 LYS A N 1
ATOM 1605 C CA . LYS A 1 198 ? -39.670 -64.253 -16.423 1.00 41.75 198 LYS A CA 1
ATOM 1606 C C . LYS A 1 198 ? -40.620 -64.901 -15.416 1.00 41.75 198 LYS A C 1
ATOM 1608 O O . LYS A 1 198 ? -41.296 -65.844 -15.807 1.00 41.75 198 LYS A O 1
ATOM 1613 N N . ASP A 1 199 ? -40.613 -64.431 -14.171 1.00 36.69 199 ASP A N 1
ATOM 1614 C CA . ASP A 1 199 ? -41.794 -63.967 -13.429 1.00 36.69 199 ASP A CA 1
ATOM 1615 C C . ASP A 1 199 ? -41.414 -63.642 -11.969 1.00 36.69 199 ASP A C 1
ATOM 1617 O O . ASP A 1 199 ? -40.710 -64.413 -11.326 1.00 36.69 199 ASP A O 1
ATOM 1621 N N . GLU A 1 200 ? -41.893 -62.475 -11.504 1.00 36.03 200 GLU A N 1
ATOM 1622 C CA . GLU A 1 200 ? -41.939 -61.962 -10.113 1.00 36.03 200 GLU A CA 1
ATOM 1623 C C . GLU A 1 200 ? -40.561 -61.709 -9.441 1.00 36.03 200 GLU A C 1
ATOM 1625 O O . GLU A 1 200 ? -39.681 -62.551 -9.415 1.00 36.03 200 GLU A O 1
ATOM 1630 N N . ILE A 1 201 ? -40.194 -60.552 -8.876 1.00 38.53 201 ILE A N 1
ATOM 1631 C CA . ILE A 1 201 ? -40.827 -59.615 -7.931 1.00 38.53 201 ILE A CA 1
ATOM 1632 C C . ILE A 1 201 ? -40.016 -58.302 -8.104 1.00 38.53 201 ILE A C 1
ATOM 1634 O O . ILE A 1 201 ? -38.792 -58.321 -8.094 1.00 38.53 201 ILE A O 1
ATOM 1638 N N . GLY A 1 202 ? -40.589 -57.145 -8.439 1.00 30.03 202 GLY A N 1
ATOM 1639 C CA . GLY A 1 202 ? -41.260 -56.282 -7.472 1.00 30.03 202 GLY A CA 1
ATOM 1640 C C . GLY A 1 202 ? -40.272 -55.361 -6.732 1.00 30.03 202 GLY A C 1
ATOM 1641 O O . GLY A 1 202 ? -39.549 -55.796 -5.849 1.00 30.03 202 GLY A O 1
ATOM 1642 N N . THR A 1 203 ? -40.364 -54.062 -7.035 1.00 35.22 203 THR A N 1
ATOM 1643 C CA . THR A 1 203 ? -39.942 -52.880 -6.248 1.00 35.22 203 THR A CA 1
ATOM 1644 C C . THR A 1 203 ? -38.525 -52.287 -6.381 1.00 35.22 203 THR A C 1
ATOM 1646 O O . THR A 1 203 ? -37.504 -52.883 -6.073 1.00 35.22 203 THR A O 1
ATOM 1649 N N . SER A 1 204 ? -38.550 -50.983 -6.699 1.00 34.06 204 SER A N 1
ATOM 1650 C CA . SER A 1 204 ? -37.543 -49.952 -6.403 1.00 34.06 204 SER A CA 1
ATOM 1651 C C . SER A 1 204 ? -36.480 -49.606 -7.458 1.00 34.06 204 SER A C 1
ATOM 1653 O O . SER A 1 204 ? -35.301 -49.459 -7.162 1.00 34.06 204 SER A O 1
ATOM 1655 N N . HIS A 1 205 ? -36.923 -49.310 -8.684 1.00 35.50 205 HIS A N 1
ATOM 1656 C CA . HIS A 1 205 ? -36.255 -48.316 -9.536 1.00 35.50 205 HIS A CA 1
ATOM 1657 C C . HIS A 1 205 ? -37.046 -47.003 -9.516 1.00 35.50 205 HIS A C 1
ATOM 1659 O O . HIS A 1 205 ? -37.917 -46.749 -10.346 1.00 35.50 205 HIS A O 1
ATOM 1665 N N . ARG A 1 206 ? -36.744 -46.150 -8.540 1.00 37.41 206 ARG A N 1
ATOM 1666 C CA . ARG A 1 206 ? -36.982 -44.705 -8.617 1.00 37.41 206 ARG A CA 1
ATOM 1667 C C . ARG A 1 206 ? -36.010 -44.048 -7.647 1.00 37.41 206 ARG A C 1
ATOM 1669 O O . ARG A 1 206 ? -36.178 -44.234 -6.451 1.00 37.41 206 ARG A O 1
ATOM 1676 N N . ASN A 1 207 ? -34.981 -43.388 -8.191 1.00 36.62 207 ASN A N 1
ATOM 1677 C CA . ASN A 1 207 ? -34.160 -42.311 -7.596 1.00 36.62 207 ASN A CA 1
ATOM 1678 C C . ASN A 1 207 ? -32.698 -42.361 -8.063 1.00 36.62 207 ASN A C 1
ATOM 1680 O O . ASN A 1 207 ? -31.803 -42.484 -7.246 1.00 36.62 207 ASN A O 1
ATOM 1684 N N . TYR A 1 208 ? -32.443 -42.205 -9.365 1.00 36.75 208 TYR A N 1
ATOM 1685 C CA . TYR A 1 208 ? -31.129 -41.756 -9.858 1.00 36.75 208 TYR A CA 1
ATOM 1686 C C . TYR A 1 208 ? -31.275 -40.923 -11.141 1.00 36.75 208 TYR A C 1
ATOM 1688 O O . TYR A 1 208 ? -30.564 -41.143 -12.107 1.00 36.75 208 TYR A O 1
ATOM 1696 N N . GLN A 1 209 ? -32.221 -39.973 -11.176 1.00 43.09 209 GLN A N 1
ATOM 1697 C CA . GLN A 1 209 ? -32.265 -38.904 -12.196 1.00 43.09 209 GLN A CA 1
ATOM 1698 C C . GLN A 1 209 ? -32.936 -37.619 -11.669 1.00 43.09 209 GLN A C 1
ATOM 1700 O O . GLN A 1 209 ? -33.796 -37.027 -12.312 1.00 43.09 209 GLN A O 1
ATOM 1705 N N . LEU A 1 210 ? -32.540 -37.160 -10.478 1.00 43.78 210 LEU A N 1
ATOM 1706 C CA . LEU A 1 210 ? -32.963 -35.857 -9.944 1.00 43.78 210 LEU A CA 1
ATOM 1707 C C . LEU A 1 210 ? -31.871 -35.246 -9.051 1.00 43.78 210 LEU A C 1
ATOM 1709 O O . LEU A 1 210 ? -32.053 -35.029 -7.861 1.00 43.78 210 LEU A O 1
ATOM 1713 N N . SER A 1 211 ? -30.694 -34.976 -9.623 1.00 41.16 211 SER A N 1
ATOM 1714 C CA . SER A 1 211 ? -29.661 -34.178 -8.939 1.00 41.16 211 SER A CA 1
ATOM 1715 C C . SER A 1 211 ? -28.739 -33.411 -9.893 1.00 41.16 211 SER A C 1
ATOM 1717 O O . SER A 1 211 ? -27.554 -33.257 -9.613 1.00 41.16 211 SER A O 1
ATOM 1719 N N . HIS A 1 212 ? -29.253 -32.933 -11.033 1.00 39.47 212 HIS A N 1
ATOM 1720 C CA . HIS A 1 212 ? -28.432 -32.137 -11.955 1.00 39.47 212 HIS A CA 1
ATOM 1721 C C . HIS A 1 212 ? -29.151 -30.971 -12.649 1.00 39.47 212 HIS A C 1
ATOM 1723 O O . HIS A 1 212 ? -28.742 -30.571 -13.731 1.00 39.47 212 HIS A O 1
ATOM 1729 N N . ASN A 1 213 ? -30.195 -30.395 -12.031 1.00 37.75 213 ASN A N 1
ATOM 1730 C CA . ASN A 1 213 ? -30.889 -29.215 -12.579 1.00 37.75 213 ASN A CA 1
ATOM 1731 C C . ASN A 1 213 ? -31.478 -28.249 -11.527 1.00 37.75 213 ASN A C 1
ATOM 1733 O O . ASN A 1 213 ? -32.544 -27.683 -11.729 1.00 37.75 213 ASN A O 1
ATOM 1737 N N . LEU A 1 214 ? -30.770 -27.998 -10.418 1.00 42.06 214 LEU A N 1
ATOM 1738 C CA . LEU A 1 214 ? -31.090 -26.891 -9.498 1.00 42.06 214 LEU A CA 1
ATOM 1739 C C . LEU A 1 214 ? -29.816 -26.232 -8.944 1.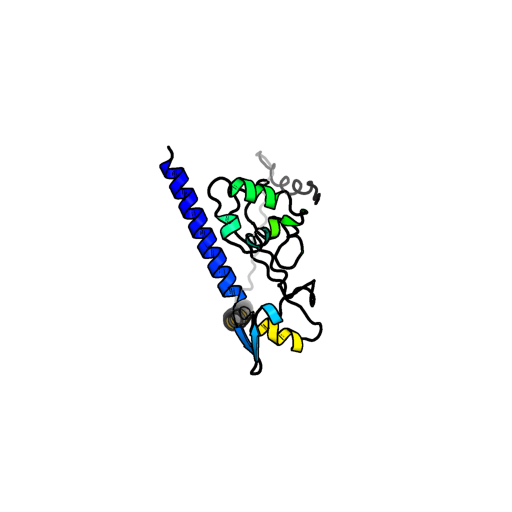00 42.06 214 LEU A C 1
ATOM 1741 O O . LEU A 1 214 ? -29.511 -26.338 -7.759 1.00 42.06 214 LEU A O 1
ATOM 1745 N N . ARG A 1 215 ? -29.049 -25.553 -9.810 1.00 37.56 215 ARG A N 1
ATOM 1746 C CA . ARG A 1 215 ? -28.139 -24.466 -9.390 1.00 37.56 215 ARG A CA 1
ATOM 1747 C C . ARG A 1 215 ? -27.691 -23.572 -10.558 1.00 37.56 215 ARG A C 1
ATOM 1749 O O . ARG A 1 215 ? -26.505 -23.401 -10.808 1.00 37.56 215 ARG A O 1
ATOM 1756 N N . LYS A 1 216 ? -28.645 -22.988 -11.287 1.00 39.59 216 LYS A N 1
ATOM 1757 C CA . LYS A 1 216 ? -28.407 -21.831 -12.174 1.00 39.59 216 LYS A CA 1
ATOM 1758 C C . LYS A 1 216 ? -29.607 -20.881 -12.128 1.00 39.59 216 LYS A C 1
ATOM 1760 O O . LYS A 1 216 ? -30.374 -20.799 -13.075 1.00 39.59 216 LYS A O 1
ATOM 1765 N N . SER A 1 217 ? -29.765 -20.168 -11.013 1.00 32.88 217 SER A N 1
ATOM 1766 C CA . SER A 1 217 ? -30.563 -18.933 -10.957 1.00 32.88 217 SER A CA 1
ATOM 1767 C C . SER A 1 217 ? -30.260 -18.135 -9.681 1.00 32.88 217 SER A C 1
ATOM 1769 O O . SER A 1 217 ? -30.937 -18.276 -8.669 1.00 32.88 217 SER A O 1
ATOM 1771 N N . SER A 1 218 ? -29.230 -17.294 -9.735 1.00 36.41 218 SER A N 1
ATOM 1772 C CA . SER A 1 218 ? -29.110 -16.066 -8.931 1.00 36.41 218 SER A CA 1
ATOM 1773 C C . SER A 1 218 ? -27.943 -15.262 -9.517 1.00 36.41 218 SER A C 1
ATOM 1775 O O . SER A 1 218 ? -26.783 -15.598 -9.305 1.00 36.41 218 SER A O 1
ATOM 1777 N N . LEU A 1 219 ? -28.210 -14.407 -10.506 1.00 36.97 219 LEU A N 1
ATOM 1778 C CA . LEU A 1 219 ? -28.285 -12.955 -10.298 1.00 36.97 219 LEU A CA 1
ATOM 1779 C C . LEU A 1 219 ? -27.023 -12.393 -9.625 1.00 36.97 219 LEU A C 1
ATOM 1781 O O . LEU A 1 219 ? -27.008 -12.080 -8.440 1.00 36.97 219 LEU A O 1
ATOM 1785 N N . PHE A 1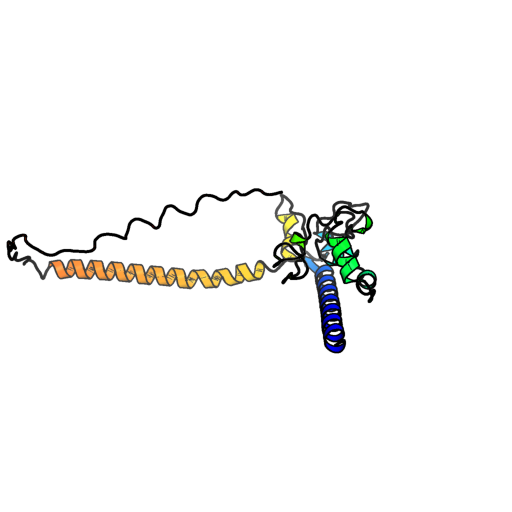 220 ? -25.982 -12.223 -10.439 1.00 34.03 220 PHE A N 1
ATOM 1786 C CA . PHE A 1 220 ? -24.948 -11.223 -10.210 1.00 34.03 220 PHE A CA 1
ATOM 1787 C C . PHE A 1 220 ? -25.543 -9.844 -10.534 1.00 34.03 220 PHE A C 1
ATOM 1789 O O . PHE A 1 220 ? -25.725 -9.493 -11.697 1.00 34.03 220 PHE A O 1
ATOM 1796 N N . LYS A 1 221 ? -25.874 -9.077 -9.495 1.00 36.91 221 LYS A N 1
ATOM 1797 C CA . LYS A 1 221 ? -25.924 -7.612 -9.541 1.00 36.91 221 LYS A CA 1
ATOM 1798 C C . LYS A 1 221 ? -24.730 -7.125 -8.726 1.00 36.91 221 LYS A C 1
ATOM 1800 O O . LYS A 1 221 ? -24.688 -7.379 -7.526 1.00 36.91 221 LYS A O 1
ATOM 1805 N N . TYR A 1 222 ? -23.777 -6.470 -9.379 1.00 43.47 222 TYR A N 1
ATOM 1806 C CA . TYR A 1 222 ? -22.813 -5.612 -8.696 1.00 43.47 222 TYR A CA 1
ATOM 1807 C C . TYR A 1 222 ? -23.397 -4.193 -8.605 1.00 43.47 222 TYR A C 1
ATOM 1809 O O . TYR A 1 222 ? -24.088 -3.784 -9.546 1.00 43.47 222 TYR A O 1
ATOM 1817 N N . PRO A 1 223 ? -23.182 -3.478 -7.489 1.00 54.44 223 PRO A N 1
ATOM 1818 C CA . PRO A 1 223 ? -23.326 -2.027 -7.438 1.00 54.44 223 PRO A CA 1
ATOM 1819 C C . PRO A 1 223 ? -22.208 -1.317 -8.212 1.00 54.44 223 PRO A C 1
ATOM 1821 O O . PRO A 1 223 ? -21.094 -1.884 -8.298 1.00 54.44 223 PRO A O 1
#

Radius of gyration: 32.67 Å; chains: 1; bounding box: 67×91×61 Å

Foldseek 3Di:
DCPVVVVVLVVVLVVVVVVLVVVVVLQADWFDDPNDTDGLLNFFDQPPPPVASDHPKQELCQQVLSDSVSCVPPPCNVVVSVCLQVPQPDQSRGGSSRHGNPHPCQAFDDDDPDRVPTDDGHMDTHGDDDPDVVVCVSVCRSVPPVVVVVVVVVVVVVVVVVVVVVVVVVVVVVVVVVVVCVVPDPDPDDDDDDDDDDDDDDDDDDDDPPDDPPDPDDDDDDD

Organism: Araneus ventricosus (NCBI:txid182803)

pLDDT: mean 72.64, std 19.01, range [30.03, 97.44]

InterPro domains:
  IPR053956 NPC1, middle luminal domain [PF22314] (14-138)

Secondary structure (DSSP, 8-state):
--HHHHHHHHHHHHHHHHHHHHHHHHHT-EEEETTEEEEHHHHB--TTTTT------B-GGGGGTT-HHHH--TTTHHHHHHHHHH-TTSGGG--TTSS--S-GGGTEES-SSSSTT--EE--B--BPPPSSHHHHHHHHHHTTTHHHHHHHHHHHHHHHHHHHHHHHHHHHHHHHHHHHHTTS-----------------------SS-SSSS---------

Sequence (223 aa):
MNLSLSRSQIDSTILMKRFLKLQQRIENLTAGFDDSLTQLKDICLSPLRPLNTECAIQRLFGYFQNKIERFLNKTEYLFHFKRYLLATKTINCFAPFGGPIDAVALVLRGFQGAYDPAEALVITIPVINYNEERRNLKARTCISIEDEIERGSQSDLQPITISYVIMFLYILFLLVNIMNAKHFGLEWKSLPRDHVTKDEIGTSHRNYQLSHNLRKSSLFKYP